Protein AF-A0A849DZ38-F1 (afdb_monomer_lite)

Foldseek 3Di:
DDQQADQDDPVQVVLVLVLLVVVCVLCVVAAQFKKWFDRRFQSHFFWAQDPVRDTYGDAAGEIEGEHQDDDPVSVVVVVVVQVVSCVVSVGGYHYHYDHLVCQLVDDLAPRLVRRLPRIDTSDHDRCSNVSHDDRDLLPRDLVNLLLQLLVLLLLLLVLVVVVVDPDDDDPVNVLSLVLSLLSLLLSLLQSQCNLQSNHDSDLVSSLVCLVVGDDFQPSVCSNVSNNVSSVCRNHVHCVVCPVPPSVVSSVVSLVSSLRGSVVSVVSDDDAPDAQVVQQVQCCVPVVDRDSHRPCVVLSVQSSCSSVVNHPDDPVRSVVVSVVVD

Secondary structure (DSSP, 8-state):
----BSS--HHHHHHHHHHHHHHHHHHGGG-SEEEE-HHHHTT-BPEEEPTTS-EEE-S-EEEEEEES---HHHHHHHHHHHHHHHHHHTS-EEEEEEEGGGGGG----HHHHHHHHS-EEEEE-TTGGGGS----GGG--THHHHHHHHHHHHHHHHHHHHHTSSSPPPHHHHHHHHHHHHHHHHHHHHHHHHHTT---SSHHHHHHHGGG----TTHHHHHHHHHHHHHHHHH---GGGTT--HHHHHHHHHHHHHHHHHHHHHT----SS-HHHHHHHHHHHHSS--SS-TTHHHHHHHHHHHTT--SS-HHHHHHHHHHH-

Sequence (325 aa):
MNKYTVKGSEKLDAQIDVHLEHIARTVAPHCDAIILMGGYGRGEGTPLIHPDGSQSPFNDYDLVVIVDTVNSAVKLHFQTLEQQLSADLGLAVDLCPYAKPELPTREFSLLNYEMKYGHMVIAGEENILDALPAYRHGAIPLSEGARLLLNRGKLLLDVKRRLSSSTALTGAERTELIKFIHKALLAFGDAALLAAGQYDISYSVKKDRIPDIGSCPEREFVIEGYQKAVELKEWGDFHALESFDIAAELQQVTEVFLHFLPWYRSQYTTRECSPLKAVALNLKWNKRFNMQHPRIRLYDTIVDLLQDQSAMSHERFYELQRRFS

Structure (mmCIF, N/CA/C/O backbone):
data_AF-A0A849DZ38-F1
#
_entry.id   AF-A0A849DZ38-F1
#
loop_
_atom_site.group_PDB
_atom_site.id
_atom_site.type_symbol
_atom_site.label_atom_id
_atom_site.label_alt_id
_atom_site.label_comp_id
_atom_site.label_asym_id
_atom_site.label_entity_id
_atom_site.label_seq_id
_atom_site.pdbx_PDB_ins_code
_atom_site.Cartn_x
_atom_site.Cartn_y
_atom_site.Cartn_z
_atom_site.occupancy
_atom_site.B_iso_or_equiv
_atom_site.auth_seq_id
_atom_site.auth_comp_id
_atom_site.auth_asym_id
_atom_site.auth_atom_id
_atom_site.pdbx_PDB_model_num
ATOM 1 N N . MET A 1 1 ? -6.652 -1.790 -25.724 1.00 73.25 1 MET A N 1
ATOM 2 C CA . MET A 1 1 ? -7.067 -1.106 -24.494 1.00 73.25 1 MET A CA 1
ATOM 3 C C . MET A 1 1 ? -7.100 -2.149 -23.407 1.00 73.25 1 MET A C 1
ATOM 5 O O . MET A 1 1 ? -7.818 -3.138 -23.558 1.00 73.25 1 MET A O 1
ATOM 9 N N . ASN A 1 2 ? -6.239 -1.993 -22.412 1.00 90.19 2 ASN A N 1
ATOM 10 C CA . ASN A 1 2 ? -6.214 -2.888 -21.259 1.00 90.19 2 ASN A CA 1
ATOM 11 C C . ASN A 1 2 ? -7.345 -2.516 -20.291 1.00 90.19 2 ASN A C 1
ATOM 13 O O . ASN A 1 2 ? -7.947 -1.453 -20.417 1.00 90.19 2 ASN A O 1
ATOM 17 N N . LYS A 1 3 ? -7.645 -3.399 -19.336 1.00 94.69 3 LYS A N 1
ATOM 18 C CA . LYS A 1 3 ? -8.647 -3.147 -18.296 1.00 94.69 3 LYS A CA 1
ATOM 19 C C . LYS A 1 3 ? -7.952 -2.914 -16.961 1.00 94.69 3 LYS A C 1
ATOM 21 O O . LYS A 1 3 ? 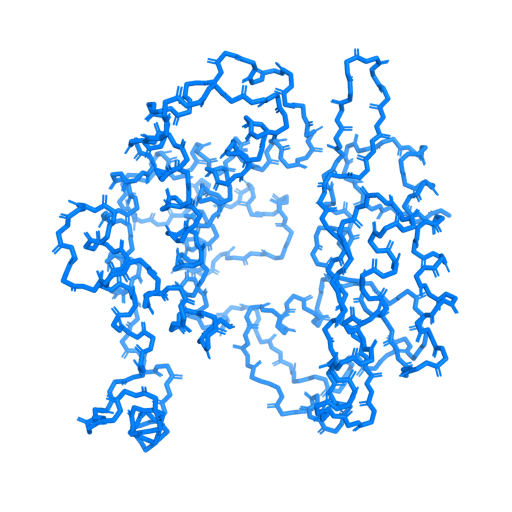-7.288 -3.819 -16.463 1.00 94.69 3 LYS A O 1
ATOM 26 N N . TYR A 1 4 ? -8.135 -1.731 -16.376 1.00 96.94 4 TYR A N 1
ATOM 27 C CA . TYR A 1 4 ? -7.451 -1.327 -15.143 1.00 96.94 4 TYR A CA 1
ATOM 28 C C . TYR A 1 4 ? -8.392 -1.214 -13.947 1.00 96.94 4 TYR A C 1
ATOM 30 O O . TYR A 1 4 ? -7.931 -1.147 -12.807 1.00 96.94 4 TYR A O 1
ATOM 38 N N . THR A 1 5 ? -9.702 -1.204 -14.187 1.00 96.12 5 THR A N 1
ATOM 39 C CA . THR A 1 5 ? -10.731 -1.010 -13.162 1.00 96.12 5 THR A CA 1
ATOM 40 C C . THR A 1 5 ? -11.895 -1.992 -13.337 1.00 96.12 5 THR A C 1
ATOM 42 O O . THR A 1 5 ? -12.194 -2.453 -14.440 1.00 96.12 5 THR A O 1
ATOM 45 N N . VAL A 1 6 ? -12.596 -2.316 -12.242 1.00 93.88 6 VAL A N 1
ATOM 46 C CA . VAL A 1 6 ? -13.768 -3.217 -12.295 1.00 93.88 6 VAL A CA 1
ATOM 47 C C . VAL A 1 6 ? -15.012 -2.480 -12.793 1.00 93.88 6 VAL A C 1
ATOM 49 O O . VAL A 1 6 ? -15.742 -3.014 -13.632 1.00 93.88 6 VAL A O 1
ATOM 52 N N . LYS A 1 7 ? -15.260 -1.273 -12.263 1.00 94.31 7 LYS A N 1
ATOM 53 C CA . LYS A 1 7 ? -16.452 -0.446 -12.540 1.00 94.31 7 LYS A CA 1
ATOM 54 C C . LYS A 1 7 ? -16.143 0.873 -13.255 1.00 94.31 7 LYS A C 1
ATOM 56 O O . LYS A 1 7 ? -17.055 1.671 -13.462 1.00 94.31 7 LYS A O 1
ATOM 61 N N . GLY A 1 8 ? -14.886 1.121 -13.616 1.00 94.62 8 GLY A N 1
ATOM 62 C CA . GLY A 1 8 ? -14.542 2.290 -14.412 1.00 94.62 8 GLY A CA 1
ATOM 63 C C . GLY A 1 8 ? -15.014 2.156 -15.857 1.00 94.62 8 GLY A C 1
ATOM 64 O O . GLY A 1 8 ? -15.352 1.079 -16.348 1.00 94.62 8 GLY A O 1
ATOM 65 N N . SER A 1 9 ? -15.083 3.299 -16.521 1.00 95.94 9 SER A N 1
ATOM 66 C CA . SER A 1 9 ? -15.455 3.421 -17.925 1.00 95.94 9 SER A CA 1
ATOM 67 C C . SER A 1 9 ? -14.284 3.073 -18.844 1.00 95.94 9 SER A C 1
ATOM 69 O O . SER A 1 9 ? -13.121 3.249 -18.491 1.00 95.94 9 SER A O 1
ATOM 71 N N . GLU A 1 10 ? -14.589 2.691 -20.084 1.00 96.56 10 GLU A N 1
ATOM 72 C CA . GLU A 1 10 ? -13.576 2.512 -21.136 1.00 96.56 10 GLU A CA 1
ATOM 73 C C . GLU A 1 10 ? -12.736 3.779 -21.358 1.00 96.56 10 GLU A C 1
ATOM 75 O O . GLU A 1 10 ? -11.542 3.705 -21.627 1.00 96.56 10 GLU A O 1
ATOM 80 N N . LYS A 1 11 ? -13.343 4.962 -21.191 1.00 97.12 11 LYS A N 1
ATOM 81 C CA . LYS A 1 11 ? -12.635 6.245 -21.285 1.00 97.12 11 LYS A CA 1
ATOM 82 C C . LYS A 1 11 ? -11.582 6.398 -20.184 1.00 97.12 11 LYS A C 1
ATOM 84 O O . LYS A 1 11 ? -10.511 6.935 -20.456 1.00 97.12 11 LYS A O 1
ATOM 89 N N . LEU A 1 12 ? -11.883 5.945 -18.966 1.00 97.38 12 LEU A N 1
ATOM 90 C CA . LEU A 1 12 ? -10.918 5.939 -17.870 1.00 97.38 12 LEU A CA 1
ATOM 91 C C . LEU A 1 12 ? -9.772 4.967 -18.162 1.00 97.38 12 LEU A C 1
ATOM 93 O O . LEU A 1 12 ? -8.613 5.346 -18.028 1.00 97.38 12 LEU A O 1
ATOM 97 N N . ASP A 1 13 ? -10.082 3.744 -18.592 1.00 97.69 13 ASP A N 1
ATOM 98 C CA . ASP A 1 13 ? -9.049 2.760 -18.925 1.00 97.69 13 ASP A CA 1
ATOM 99 C C . ASP A 1 13 ? -8.144 3.262 -20.070 1.00 97.69 13 ASP A C 1
ATOM 101 O O . ASP A 1 13 ? -6.923 3.148 -19.985 1.00 97.69 13 ASP A O 1
ATOM 105 N N . ALA A 1 14 ? -8.708 3.930 -21.084 1.00 97.62 14 ALA A N 1
ATOM 106 C CA . ALA A 1 14 ? -7.937 4.585 -22.143 1.00 97.62 14 ALA A CA 1
ATOM 107 C C . ALA A 1 14 ? -7.059 5.742 -21.627 1.00 97.62 14 ALA A C 1
ATOM 109 O O . ALA A 1 14 ? -5.948 5.944 -22.114 1.00 97.62 14 ALA A O 1
ATOM 110 N N . GLN A 1 15 ? -7.527 6.510 -20.637 1.00 97.62 15 GLN A N 1
ATOM 111 C CA . GLN A 1 15 ? -6.704 7.533 -19.987 1.00 97.62 15 GLN A CA 1
ATOM 112 C C . GLN A 1 15 ? -5.528 6.898 -19.228 1.00 97.62 15 GLN A C 1
ATOM 114 O O . GLN A 1 15 ? -4.410 7.409 -19.296 1.00 97.62 15 GLN A O 1
ATOM 119 N N . ILE A 1 16 ? -5.762 5.783 -18.531 1.00 98.31 16 ILE A N 1
ATOM 120 C CA . ILE A 1 16 ? -4.710 5.045 -17.823 1.00 98.31 16 ILE A CA 1
ATOM 121 C C . ILE A 1 16 ? -3.692 4.474 -18.820 1.00 98.31 16 ILE A C 1
ATOM 123 O O . ILE A 1 16 ? -2.496 4.626 -18.580 1.00 98.31 16 ILE A O 1
ATOM 127 N N . ASP A 1 17 ? -4.129 3.927 -19.962 1.00 98.00 17 ASP A N 1
ATOM 128 C CA . ASP A 1 17 ? -3.235 3.512 -21.059 1.00 98.00 17 ASP A CA 1
ATOM 129 C C . ASP A 1 17 ? -2.289 4.664 -21.457 1.00 98.00 17 ASP A C 1
ATOM 131 O O . ASP A 1 17 ? -1.070 4.493 -21.456 1.00 98.00 17 ASP A O 1
ATOM 135 N N . VAL A 1 18 ? -2.821 5.870 -21.692 1.00 98.06 18 VAL A N 1
ATOM 136 C CA . VAL A 1 18 ? -2.010 7.054 -22.043 1.00 98.06 18 VAL A CA 1
ATOM 137 C C . VAL A 1 18 ? -1.005 7.414 -20.941 1.00 98.06 18 VAL A C 1
ATOM 139 O O . VAL A 1 18 ? 0.148 7.738 -21.237 1.00 98.06 18 VAL A O 1
ATOM 142 N N . HIS A 1 19 ? -1.411 7.356 -19.669 1.00 98.56 19 HIS A N 1
ATOM 143 C CA . HIS A 1 19 ? -0.512 7.631 -18.544 1.00 98.56 19 HIS A CA 1
ATOM 144 C C . HIS A 1 19 ? 0.631 6.603 -18.487 1.00 98.56 19 HIS A C 1
ATOM 146 O O . HIS A 1 19 ? 1.798 6.977 -18.349 1.00 98.56 19 HIS A O 1
ATOM 152 N N . LEU A 1 20 ? 0.313 5.312 -18.622 1.00 98.50 20 LEU A N 1
ATOM 153 C CA . LEU A 1 20 ? 1.293 4.228 -18.557 1.00 98.50 20 LEU A CA 1
ATOM 154 C C . LEU A 1 20 ? 2.229 4.221 -19.771 1.00 98.50 20 LEU A C 1
ATOM 156 O O . LEU A 1 20 ? 3.412 3.936 -19.608 1.00 98.50 20 LEU A O 1
ATOM 160 N N . GLU A 1 21 ? 1.759 4.612 -20.957 1.00 98.38 21 GLU A N 1
ATOM 161 C CA . GL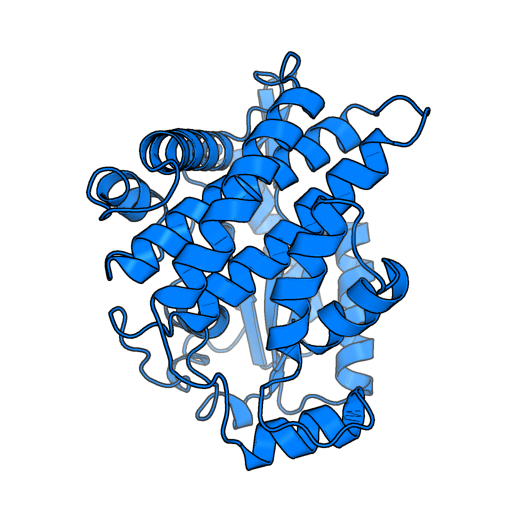U A 1 21 ? 2.615 4.827 -22.130 1.00 98.38 21 GLU A CA 1
ATOM 162 C C . GLU A 1 21 ? 3.622 5.969 -21.914 1.00 98.38 21 GLU A C 1
ATOM 164 O O . GLU A 1 21 ? 4.787 5.851 -22.312 1.00 98.38 21 GLU A O 1
ATOM 169 N N . HIS A 1 22 ? 3.205 7.068 -21.269 1.00 98.56 22 HIS A N 1
ATOM 170 C CA . HIS A 1 22 ? 4.102 8.178 -20.912 1.00 98.56 22 HIS A CA 1
ATOM 171 C C . HIS A 1 22 ? 5.163 7.741 -19.897 1.00 98.56 22 HIS A C 1
ATOM 173 O O . HIS A 1 22 ? 6.355 8.008 -20.086 1.00 98.56 22 HIS A O 1
ATOM 179 N N . ILE A 1 23 ? 4.750 6.998 -18.864 1.00 98.69 23 ILE A N 1
ATOM 180 C CA . ILE A 1 23 ? 5.660 6.408 -17.873 1.00 98.69 23 ILE A CA 1
ATOM 181 C C . ILE A 1 23 ? 6.642 5.459 -18.566 1.00 98.69 23 ILE A C 1
ATOM 183 O O . ILE A 1 23 ? 7.852 5.619 -18.415 1.00 98.69 23 ILE A O 1
ATOM 187 N N . ALA A 1 24 ? 6.153 4.522 -19.380 1.00 98.56 24 ALA A N 1
ATOM 188 C CA . ALA A 1 24 ? 6.984 3.553 -20.085 1.00 98.56 24 ALA A CA 1
ATOM 189 C C . ALA A 1 24 ? 8.037 4.235 -20.967 1.00 98.56 24 ALA A C 1
ATOM 191 O O . ALA A 1 24 ? 9.220 3.912 -20.876 1.00 98.56 24 ALA A O 1
ATOM 192 N N . ARG A 1 25 ? 7.639 5.233 -21.765 1.00 98.50 25 ARG A N 1
ATOM 193 C CA . ARG A 1 25 ? 8.558 5.986 -22.632 1.00 98.50 25 ARG A CA 1
ATOM 194 C C . ARG A 1 25 ? 9.652 6.707 -21.845 1.00 98.50 25 ARG A C 1
ATOM 196 O O . ARG A 1 25 ? 10.786 6.781 -22.310 1.00 98.50 25 ARG A O 1
ATOM 203 N N . THR A 1 26 ? 9.303 7.236 -20.677 1.00 98.56 26 THR A N 1
ATOM 204 C CA . THR A 1 26 ? 10.214 8.008 -19.826 1.00 98.56 26 THR A CA 1
ATOM 205 C C . THR A 1 26 ? 11.176 7.105 -19.051 1.00 98.56 26 THR A C 1
ATOM 207 O O . THR A 1 26 ? 12.344 7.440 -18.879 1.00 98.56 26 THR A O 1
ATOM 210 N N . VAL A 1 27 ? 10.704 5.945 -18.592 1.00 98.56 27 VAL A N 1
ATOM 211 C CA . VAL A 1 27 ? 11.407 5.105 -17.611 1.00 98.56 27 VAL A CA 1
ATOM 212 C C . VAL A 1 27 ? 12.156 3.934 -18.260 1.00 98.56 27 VAL A C 1
ATOM 214 O O . VAL A 1 27 ? 13.226 3.559 -17.778 1.00 98.56 27 VAL A O 1
ATOM 217 N N . ALA A 1 28 ? 11.660 3.380 -19.373 1.00 98.19 28 ALA A N 1
ATOM 218 C CA . ALA A 1 28 ? 12.247 2.202 -20.025 1.00 98.19 28 ALA A CA 1
ATOM 219 C C . ALA A 1 28 ? 13.730 2.357 -20.421 1.00 98.19 28 ALA A C 1
ATOM 221 O O . ALA A 1 28 ? 14.468 1.387 -20.279 1.00 98.19 28 ALA A O 1
ATOM 222 N N . PRO A 1 29 ? 14.238 3.540 -20.830 1.00 98.06 29 PRO A N 1
ATOM 223 C CA . PRO A 1 29 ? 15.670 3.713 -21.101 1.00 98.06 29 PRO A CA 1
ATOM 224 C C . PRO A 1 29 ? 16.593 3.495 -19.888 1.00 98.06 29 PRO A C 1
ATOM 226 O O . PRO A 1 29 ? 17.813 3.487 -20.043 1.00 98.06 29 PRO A O 1
ATOM 229 N N . HIS A 1 30 ? 16.033 3.373 -18.682 1.00 97.75 30 HIS A N 1
ATOM 230 C CA . HIS A 1 30 ? 16.767 3.315 -17.419 1.00 97.75 30 HIS A CA 1
ATOM 231 C C . HIS A 1 30 ? 16.611 1.983 -16.668 1.00 97.75 30 HIS A C 1
ATOM 233 O O . HIS A 1 30 ? 17.124 1.863 -15.554 1.00 97.75 30 HIS A O 1
ATOM 239 N N . CYS A 1 31 ? 15.891 1.003 -17.224 1.00 98.06 31 CYS A N 1
ATOM 240 C CA . CYS A 1 31 ? 15.572 -0.257 -16.551 1.00 98.06 31 CYS A CA 1
ATOM 241 C C . CYS A 1 31 ? 15.335 -1.410 -17.543 1.00 98.06 31 CYS A C 1
ATOM 243 O O . CYS A 1 31 ? 15.087 -1.188 -18.723 1.00 98.06 31 CYS A O 1
ATOM 245 N N . ASP A 1 32 ? 15.388 -2.645 -17.046 1.00 97.88 32 ASP A N 1
ATOM 246 C CA . ASP A 1 32 ? 15.118 -3.865 -17.818 1.00 97.88 32 ASP A CA 1
ATOM 247 C C . ASP A 1 32 ? 13.621 -4.152 -17.960 1.00 97.88 32 ASP A C 1
ATOM 249 O O . ASP A 1 32 ? 13.189 -4.797 -18.918 1.00 97.88 32 ASP A O 1
ATOM 253 N N . ALA A 1 33 ? 12.832 -3.722 -16.973 1.00 98.44 33 ALA A N 1
ATOM 254 C CA . ALA A 1 33 ? 11.388 -3.891 -16.955 1.00 98.44 33 ALA A CA 1
ATOM 255 C C . ALA A 1 33 ? 10.703 -2.902 -16.010 1.00 98.44 33 ALA A C 1
ATOM 257 O O . ALA A 1 33 ? 11.285 -2.472 -15.008 1.00 98.44 33 ALA A O 1
ATOM 258 N N . ILE A 1 34 ? 9.440 -2.603 -16.312 1.00 98.69 34 ILE A N 1
ATOM 259 C CA . ILE A 1 34 ? 8.556 -1.766 -15.502 1.00 98.69 34 ILE A CA 1
ATOM 260 C C . ILE A 1 34 ? 7.297 -2.558 -15.170 1.00 98.69 34 ILE A C 1
ATOM 262 O O . ILE A 1 34 ? 6.573 -3.010 -16.061 1.00 98.69 34 ILE A O 1
ATOM 266 N N . ILE A 1 35 ? 7.050 -2.720 -13.877 1.00 98.56 35 ILE A N 1
ATOM 267 C CA . ILE A 1 35 ? 5.996 -3.567 -13.339 1.00 98.56 35 ILE A CA 1
ATOM 268 C C . ILE A 1 35 ? 4.979 -2.678 -12.633 1.00 98.56 35 ILE A C 1
ATOM 270 O O . ILE A 1 35 ? 5.304 -2.070 -11.616 1.00 98.56 35 ILE A O 1
ATOM 274 N N . LEU A 1 36 ? 3.751 -2.613 -13.143 1.00 98.38 36 LEU A N 1
ATOM 275 C CA . LEU A 1 36 ? 2.642 -1.957 -12.462 1.00 98.38 36 LEU A CA 1
ATOM 276 C C . LEU A 1 36 ? 2.074 -2.874 -11.375 1.00 98.38 36 LEU A C 1
ATOM 278 O O . LEU A 1 36 ? 1.692 -4.020 -11.632 1.00 98.38 36 LEU A O 1
ATOM 282 N N . MET A 1 37 ? 1.999 -2.330 -10.166 1.00 96.69 37 MET A N 1
ATOM 283 C CA . MET A 1 37 ? 1.527 -2.989 -8.956 1.00 96.69 37 MET A CA 1
ATOM 284 C C . MET A 1 37 ? 0.116 -2.526 -8.565 1.00 96.69 37 MET A C 1
ATOM 286 O O . MET A 1 37 ? -0.519 -1.691 -9.214 1.00 96.69 37 MET A O 1
ATOM 290 N N . GLY A 1 38 ? -0.391 -3.086 -7.465 1.00 92.94 38 GLY A N 1
ATOM 291 C CA . GLY A 1 38 ? -1.603 -2.602 -6.811 1.00 92.94 38 GLY A CA 1
ATOM 292 C C . GLY A 1 38 ? -2.881 -2.866 -7.608 1.00 92.94 38 GLY A C 1
ATOM 293 O O . GLY A 1 38 ? -2.984 -3.827 -8.364 1.00 92.94 38 GLY A O 1
ATOM 294 N N . GLY A 1 39 ? -3.897 -2.024 -7.391 1.00 94.62 39 GLY A N 1
ATOM 295 C CA . GLY A 1 39 ? -5.218 -2.207 -8.003 1.00 94.62 39 GLY A CA 1
ATOM 296 C C . GLY A 1 39 ? -5.166 -2.173 -9.529 1.00 94.62 39 GLY A C 1
ATOM 297 O O . GLY A 1 39 ? -5.690 -3.079 -10.166 1.00 94.62 39 GLY A O 1
ATOM 298 N N . TYR A 1 40 ? -4.490 -1.184 -10.120 1.00 96.88 40 TYR A N 1
ATOM 299 C CA . TYR A 1 40 ? -4.424 -1.059 -11.580 1.00 96.88 40 TYR A CA 1
ATOM 300 C C . TYR A 1 40 ? -3.677 -2.221 -12.238 1.00 96.88 40 TYR A C 1
ATOM 302 O O . TYR A 1 40 ? -4.131 -2.708 -13.269 1.00 96.88 40 TYR A O 1
ATOM 310 N N . GLY A 1 41 ? -2.602 -2.728 -11.617 1.00 96.19 41 GLY A N 1
ATOM 311 C CA . GLY A 1 41 ? -1.893 -3.921 -12.096 1.00 96.19 41 GLY A CA 1
ATOM 312 C C . GLY A 1 41 ? -2.770 -5.179 -12.149 1.00 96.19 41 GLY A C 1
ATOM 313 O O . GLY A 1 41 ? -2.494 -6.086 -12.925 1.00 96.19 41 GLY A O 1
ATOM 314 N N . ARG A 1 42 ? -3.854 -5.218 -11.364 1.00 95.06 42 ARG A N 1
ATOM 315 C CA . ARG A 1 42 ? -4.803 -6.341 -11.286 1.00 95.06 42 ARG A CA 1
ATOM 316 C C . ARG A 1 42 ? -6.112 -6.127 -12.041 1.00 95.06 42 ARG A C 1
ATOM 318 O O . ARG A 1 42 ? -6.964 -7.010 -12.020 1.00 95.06 42 ARG A O 1
ATOM 325 N N . GLY A 1 43 ? -6.323 -4.955 -12.635 1.00 95.88 43 GLY A N 1
ATOM 326 C CA . GLY A 1 43 ? -7.639 -4.581 -13.162 1.00 95.88 43 GLY A CA 1
ATOM 327 C C . GLY A 1 43 ? -8.672 -4.221 -12.080 1.00 95.88 43 GLY A C 1
ATOM 328 O O . GLY A 1 43 ? -9.869 -4.176 -12.350 1.00 95.88 43 GLY A O 1
ATOM 329 N N . GLU A 1 44 ? -8.223 -3.962 -10.851 1.00 96.12 44 GLU A N 1
ATOM 330 C CA . GLU A 1 44 ? -9.024 -3.631 -9.662 1.00 96.12 44 GLU A CA 1
ATOM 331 C C . GLU A 1 44 ? -8.722 -2.211 -9.138 1.00 96.12 44 GLU A C 1
ATOM 333 O O . GLU A 1 44 ? -8.785 -1.924 -7.936 1.00 96.12 44 GLU A O 1
ATOM 338 N N . GLY A 1 45 ? -8.313 -1.315 -10.036 1.00 95.62 45 GLY A N 1
ATOM 339 C CA . GLY A 1 45 ? -8.105 0.099 -9.759 1.00 95.62 45 GLY A CA 1
ATOM 340 C C . GLY A 1 45 ? -9.401 0.821 -9.395 1.00 95.62 45 GLY A C 1
ATOM 341 O O . GLY A 1 45 ? -10.495 0.397 -9.769 1.00 95.62 45 GLY A O 1
ATOM 342 N N . THR A 1 46 ? -9.259 1.931 -8.671 1.00 96.06 46 THR A N 1
ATOM 343 C CA . THR A 1 46 ? -10.392 2.746 -8.216 1.00 96.06 46 THR A CA 1
ATOM 344 C C . THR A 1 46 ? -10.609 3.906 -9.181 1.00 96.06 46 THR A C 1
ATOM 346 O O . THR A 1 46 ? -9.693 4.724 -9.325 1.00 96.06 46 THR A O 1
ATOM 349 N N . PRO A 1 47 ? -11.783 4.009 -9.826 1.00 96.44 47 PRO A N 1
ATOM 350 C CA . PRO A 1 47 ? -12.179 5.240 -10.498 1.00 96.44 47 PRO A CA 1
ATOM 351 C C . PRO A 1 47 ? -12.472 6.318 -9.449 1.00 96.44 47 PRO A C 1
ATOM 353 O O . PRO A 1 47 ? -13.090 6.021 -8.439 1.00 96.44 47 PRO A O 1
ATOM 356 N N . LEU A 1 48 ? -12.066 7.565 -9.668 1.00 94.75 48 LEU A N 1
ATOM 357 C CA . LEU A 1 48 ? -12.645 8.710 -8.963 1.00 94.75 48 LEU A CA 1
ATOM 358 C C . LEU A 1 48 ? -13.808 9.224 -9.802 1.00 94.75 48 LEU A C 1
ATOM 360 O O . LEU A 1 48 ? -13.585 9.598 -10.954 1.00 94.75 48 LEU A O 1
ATOM 364 N N . IL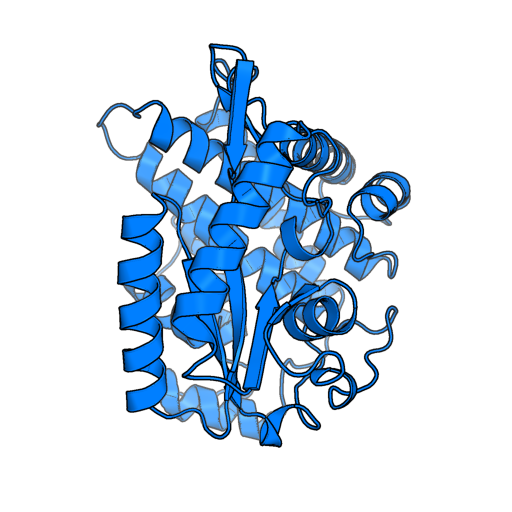E A 1 49 ? -15.016 9.245 -9.242 1.00 93.19 49 ILE A N 1
ATOM 365 C CA . ILE A 1 49 ? -16.193 9.805 -9.915 1.00 93.19 49 ILE A CA 1
ATOM 366 C C . ILE A 1 49 ? -16.345 11.275 -9.519 1.00 93.19 49 ILE A C 1
ATOM 368 O O . ILE A 1 49 ? -16.489 11.596 -8.341 1.00 93.19 49 ILE A O 1
ATOM 372 N N . HIS A 1 50 ? -16.312 12.160 -10.515 1.00 90.69 50 HIS A N 1
ATOM 373 C CA . HIS A 1 50 ? -16.495 13.605 -10.352 1.00 90.69 50 HIS A CA 1
ATOM 374 C C . HIS A 1 50 ? -17.987 13.988 -10.344 1.00 90.69 50 HIS A C 1
ATOM 376 O O . HIS A 1 50 ? -18.810 13.223 -10.856 1.00 90.69 50 HIS A O 1
ATOM 382 N N . PRO A 1 51 ? -18.365 15.188 -9.850 1.00 86.62 51 PRO A N 1
ATOM 383 C CA . PRO A 1 51 ? -19.769 15.618 -9.806 1.00 86.62 51 PRO A CA 1
ATOM 384 C C . PRO A 1 51 ? -20.461 15.649 -11.175 1.00 86.62 51 PRO A C 1
ATOM 386 O O . PRO A 1 51 ? -21.679 15.519 -11.266 1.00 86.62 51 PRO A O 1
ATOM 389 N N . ASP A 1 52 ? -19.692 15.852 -12.246 1.00 90.44 52 ASP A N 1
ATOM 390 C CA . ASP A 1 52 ? -20.180 15.879 -13.627 1.00 90.44 52 ASP A CA 1
ATOM 391 C C . ASP A 1 52 ? -20.299 14.477 -14.260 1.00 90.44 52 ASP A C 1
ATOM 393 O O . ASP A 1 52 ? -20.642 14.352 -15.437 1.00 90.44 52 ASP A O 1
ATOM 397 N N . GLY A 1 53 ? -20.015 13.421 -13.490 1.00 90.81 53 GLY A N 1
ATOM 398 C CA . GLY A 1 53 ? -20.020 12.027 -13.928 1.00 90.81 53 GLY A CA 1
ATOM 399 C C . GLY A 1 53 ? -18.771 11.604 -14.704 1.00 90.81 53 GLY A C 1
ATOM 400 O O . GLY A 1 53 ? -18.671 10.440 -15.103 1.00 90.81 53 GLY A O 1
ATOM 401 N N . SER A 1 54 ? -17.812 12.507 -14.932 1.00 93.94 54 SER A N 1
ATOM 402 C CA . SER A 1 54 ? -16.518 12.134 -15.497 1.00 93.94 54 SER A CA 1
ATOM 403 C C . SER A 1 54 ? -15.704 11.304 -14.500 1.00 93.94 54 SER A C 1
ATOM 405 O O . SER A 1 54 ? -15.966 11.296 -13.296 1.00 93.94 54 SER A O 1
ATOM 407 N N . GLN A 1 55 ? -14.722 10.563 -15.014 1.00 96.38 55 GLN A N 1
ATOM 408 C CA . GLN A 1 55 ? -13.876 9.691 -14.209 1.00 96.38 55 GLN A CA 1
ATOM 409 C C . GLN A 1 55 ? -12.403 10.005 -14.425 1.00 96.38 55 GLN A C 1
ATOM 411 O O . GLN A 1 55 ? -11.993 10.299 -15.547 1.00 96.38 55 GLN A O 1
ATOM 416 N N . SER A 1 56 ? -11.614 9.882 -13.360 1.00 95.69 56 SER A N 1
ATOM 417 C CA . SER A 1 56 ? -10.151 9.922 -13.411 1.00 95.69 56 SER A CA 1
ATOM 418 C C . SER A 1 56 ? -9.544 8.818 -12.538 1.00 95.69 56 SER A C 1
ATOM 420 O O . SER A 1 56 ? -10.239 8.264 -11.683 1.00 95.69 56 SER A O 1
ATOM 422 N N . PRO A 1 57 ? -8.254 8.483 -12.704 1.00 96.44 57 PRO A N 1
ATOM 423 C CA . PRO A 1 57 ? -7.569 7.589 -11.776 1.00 96.44 57 PRO A CA 1
ATOM 424 C C . PRO A 1 57 ? -7.582 8.188 -10.360 1.00 96.44 57 PRO A C 1
ATOM 426 O O . PRO A 1 57 ? -7.341 9.384 -10.199 1.00 96.44 57 PRO A O 1
ATOM 429 N N . PHE A 1 58 ? -7.886 7.379 -9.340 1.00 94.56 58 PHE A N 1
ATOM 430 C CA . PHE A 1 58 ? -7.937 7.839 -7.945 1.00 94.56 58 PHE A CA 1
ATOM 431 C C . PHE A 1 58 ? -6.695 7.490 -7.120 1.00 94.56 58 PHE A C 1
ATOM 433 O O . PHE A 1 58 ? -6.277 8.239 -6.235 1.00 94.56 58 PHE A O 1
ATOM 440 N N . ASN A 1 59 ? -6.158 6.291 -7.338 1.00 92.06 59 ASN A N 1
ATOM 441 C CA . ASN A 1 59 ? -4.970 5.821 -6.635 1.00 92.06 59 ASN A CA 1
ATOM 442 C C . ASN A 1 59 ? -3.705 6.175 -7.407 1.00 92.06 59 ASN A C 1
ATOM 444 O O . ASN A 1 59 ? -3.760 6.393 -8.615 1.00 92.06 59 ASN A O 1
ATOM 448 N N . ASP A 1 60 ? -2.596 6.164 -6.680 1.00 95.19 60 ASP A N 1
ATOM 449 C CA . ASP A 1 60 ? -1.246 6.373 -7.187 1.00 95.19 60 ASP A CA 1
ATOM 450 C C . ASP A 1 60 ? -0.856 5.234 -8.149 1.00 95.19 60 ASP A C 1
ATOM 452 O O . ASP A 1 60 ? -1.435 4.137 -8.108 1.00 95.19 60 ASP A O 1
ATOM 456 N N . TYR A 1 61 ? 0.121 5.484 -9.021 1.00 98.12 61 TYR A N 1
ATOM 457 C CA . TYR A 1 61 ? 0.752 4.421 -9.800 1.00 98.12 61 TYR A CA 1
ATOM 458 C C . TYR A 1 61 ? 1.947 3.860 -9.034 1.00 98.12 61 TYR A C 1
ATOM 460 O O . TYR A 1 61 ? 3.044 4.407 -9.091 1.00 98.12 61 TYR A O 1
ATOM 468 N N . ASP A 1 62 ? 1.720 2.748 -8.338 1.00 97.06 62 ASP A N 1
ATOM 469 C CA . ASP A 1 62 ? 2.772 1.970 -7.689 1.00 97.06 62 ASP A CA 1
ATOM 470 C C . ASP A 1 62 ? 3.521 1.141 -8.745 1.00 97.06 62 ASP A C 1
ATOM 472 O O . ASP A 1 62 ? 2.952 0.206 -9.317 1.00 97.06 62 ASP A O 1
ATOM 476 N N . LEU A 1 63 ? 4.790 1.444 -9.015 1.00 98.44 63 LEU A N 1
ATOM 477 C CA . LEU A 1 63 ? 5.603 0.703 -9.979 1.00 98.44 63 LEU A CA 1
ATOM 478 C C . LEU A 1 63 ? 6.875 0.147 -9.342 1.00 98.44 63 LEU A C 1
ATOM 480 O O . LEU A 1 63 ? 7.549 0.795 -8.540 1.00 98.44 63 LEU A O 1
ATOM 484 N N . VAL A 1 64 ? 7.251 -1.057 -9.764 1.00 98.25 64 VAL A N 1
ATOM 485 C CA . VAL A 1 64 ? 8.584 -1.616 -9.525 1.00 98.25 64 VAL A CA 1
ATOM 486 C C . VAL A 1 64 ? 9.372 -1.553 -10.827 1.00 98.25 64 VAL A C 1
ATOM 488 O O . VAL A 1 64 ? 8.905 -2.017 -11.864 1.00 98.25 64 VAL A O 1
ATOM 491 N N . VAL A 1 65 ? 10.578 -0.991 -10.774 1.00 98.50 65 VAL A N 1
ATOM 492 C CA . VAL A 1 65 ? 11.492 -0.916 -11.924 1.00 98.50 65 VAL A CA 1
ATOM 493 C C . VAL A 1 65 ? 12.668 -1.857 -11.702 1.00 98.50 65 VAL A C 1
ATOM 495 O O . VAL A 1 65 ? 13.351 -1.783 -10.678 1.00 98.50 65 VAL A O 1
ATOM 498 N N . ILE A 1 66 ? 12.900 -2.776 -12.637 1.00 98.50 66 ILE A N 1
ATOM 499 C CA . ILE A 1 66 ? 13.981 -3.758 -12.521 1.00 98.50 66 ILE A CA 1
ATOM 500 C C . ILE A 1 66 ? 15.254 -3.186 -13.131 1.00 98.50 66 ILE A C 1
ATOM 502 O O . ILE A 1 66 ? 15.267 -2.785 -14.287 1.00 98.50 66 ILE A O 1
ATOM 506 N N . VAL A 1 67 ? 16.328 -3.142 -12.353 1.00 98.44 67 VAL A N 1
ATOM 507 C CA . VAL A 1 67 ? 17.621 -2.572 -12.751 1.00 98.44 67 VAL A CA 1
ATOM 508 C C . VAL A 1 67 ? 18.755 -3.520 -12.393 1.00 98.44 67 VAL A C 1
ATOM 510 O O . VAL A 1 67 ? 18.610 -4.351 -11.500 1.00 98.44 67 VAL A O 1
ATOM 513 N N . ASP A 1 68 ? 19.926 -3.360 -13.001 1.00 97.25 68 ASP A N 1
ATOM 514 C CA . ASP A 1 68 ? 21.084 -4.204 -12.680 1.00 97.25 68 ASP A CA 1
ATOM 515 C C . ASP A 1 68 ? 21.523 -4.085 -11.214 1.00 97.25 68 ASP A C 1
ATOM 517 O O . ASP A 1 68 ? 21.853 -5.075 -10.556 1.00 97.25 68 ASP A O 1
ATOM 521 N N . THR A 1 69 ? 21.536 -2.861 -10.677 1.00 97.00 69 THR A N 1
ATOM 522 C CA . THR A 1 69 ? 21.971 -2.585 -9.303 1.00 97.00 69 THR A CA 1
ATOM 523 C C . THR A 1 69 ? 21.162 -1.462 -8.671 1.00 97.00 69 THR A C 1
ATOM 525 O O . THR A 1 69 ? 20.728 -0.530 -9.342 1.00 97.00 69 THR A O 1
ATOM 528 N N . VAL A 1 70 ? 21.008 -1.513 -7.346 1.00 96.88 70 VAL A N 1
ATOM 529 C CA . VAL A 1 70 ? 20.362 -0.447 -6.573 1.00 96.88 70 VAL A CA 1
ATOM 530 C C . VAL A 1 70 ? 21.389 0.203 -5.655 1.00 96.88 70 VAL A C 1
ATOM 532 O O . VAL A 1 70 ? 21.837 -0.377 -4.668 1.00 96.88 70 VAL A O 1
ATOM 535 N N . ASN A 1 71 ? 21.743 1.447 -5.964 1.00 96.19 71 ASN A N 1
ATOM 536 C CA . ASN A 1 71 ? 22.618 2.290 -5.152 1.00 96.19 71 ASN A CA 1
ATOM 537 C C . ASN A 1 71 ? 21.986 3.682 -4.955 1.00 96.19 71 ASN A C 1
ATOM 539 O O . ASN A 1 71 ? 20.903 3.960 -5.470 1.00 96.19 71 ASN A O 1
ATOM 543 N N . SER A 1 72 ? 22.633 4.561 -4.185 1.00 96.25 72 SER A N 1
ATOM 544 C CA . SER A 1 72 ? 22.081 5.890 -3.883 1.00 96.25 72 SER A CA 1
ATOM 545 C C . SER A 1 72 ? 21.862 6.761 -5.125 1.00 96.25 72 SER A C 1
ATOM 547 O O . SER A 1 72 ? 20.896 7.514 -5.152 1.00 96.25 72 SER A O 1
ATOM 549 N N . ALA A 1 73 ? 22.717 6.648 -6.147 1.00 97.25 73 ALA A N 1
ATOM 550 C CA . ALA A 1 73 ? 22.570 7.412 -7.386 1.00 97.25 73 ALA A CA 1
ATOM 551 C C . ALA A 1 73 ? 21.364 6.922 -8.197 1.00 97.25 73 ALA A C 1
ATOM 553 O O . ALA A 1 73 ? 20.569 7.735 -8.652 1.00 97.25 73 ALA A O 1
ATOM 554 N N . VAL A 1 74 ? 21.177 5.602 -8.293 1.00 97.81 74 VAL A N 1
ATOM 555 C CA . VAL A 1 74 ? 20.000 4.996 -8.935 1.00 97.81 74 VAL A CA 1
ATOM 556 C C . VAL A 1 74 ? 18.714 5.423 -8.227 1.00 97.81 74 VAL A C 1
ATOM 558 O O . VAL A 1 74 ? 17.772 5.857 -8.878 1.00 97.81 74 VAL A O 1
ATOM 561 N N . LYS A 1 75 ? 18.681 5.374 -6.889 1.00 96.69 75 LYS A N 1
ATOM 562 C CA . LYS A 1 75 ? 17.513 5.829 -6.117 1.00 96.69 75 LYS A CA 1
ATOM 563 C C . LYS A 1 75 ? 17.193 7.300 -6.373 1.00 96.69 75 LYS A C 1
ATOM 565 O O . LYS A 1 75 ? 16.039 7.623 -6.609 1.00 96.69 75 LYS A O 1
ATOM 570 N N . LEU A 1 76 ? 18.203 8.170 -6.353 1.00 97.69 76 LEU A N 1
ATOM 571 C CA . LEU A 1 76 ? 18.015 9.599 -6.613 1.00 97.69 76 LEU A CA 1
ATOM 572 C C . LEU A 1 76 ? 17.541 9.868 -8.050 1.00 97.69 76 LEU A C 1
ATOM 574 O O . LEU A 1 76 ? 16.708 10.746 -8.271 1.00 97.69 76 LEU A O 1
ATOM 578 N N . HIS A 1 77 ? 18.051 9.103 -9.018 1.00 98.19 77 HIS A N 1
ATOM 579 C CA . HIS A 1 77 ? 17.616 9.176 -10.412 1.00 98.19 77 HIS A CA 1
ATOM 580 C C . HIS A 1 77 ? 16.126 8.856 -10.544 1.00 98.19 77 HIS A C 1
ATOM 582 O O . HIS A 1 77 ? 15.370 9.685 -11.044 1.00 98.19 77 HIS A O 1
ATOM 588 N N . PHE A 1 78 ? 15.676 7.712 -10.015 1.00 98.31 78 PHE A N 1
ATOM 589 C CA . PHE A 1 78 ? 14.256 7.352 -10.069 1.00 98.31 78 PHE A CA 1
ATOM 590 C C . PHE A 1 78 ? 13.374 8.308 -9.264 1.00 98.31 78 PHE A C 1
ATOM 592 O O . PHE A 1 78 ? 12.321 8.673 -9.761 1.00 98.31 78 PHE A O 1
ATOM 599 N N . GLN A 1 79 ? 13.833 8.831 -8.124 1.00 97.69 79 GLN A N 1
ATOM 600 C CA . GLN A 1 79 ? 13.114 9.885 -7.390 1.00 97.69 79 GLN A CA 1
ATOM 601 C C . GLN A 1 79 ? 12.918 11.166 -8.209 1.00 97.69 79 GLN A C 1
ATOM 603 O O . GLN A 1 79 ? 11.900 11.843 -8.087 1.00 97.69 79 GLN A O 1
ATOM 608 N N . THR A 1 80 ? 13.888 11.515 -9.055 1.00 98.25 80 THR A N 1
ATOM 609 C CA . THR A 1 80 ? 13.761 12.668 -9.956 1.00 98.25 80 THR A CA 1
ATOM 610 C C . THR A 1 80 ? 12.707 12.395 -11.033 1.00 98.25 80 THR A C 1
ATOM 612 O O . THR A 1 80 ? 11.884 13.263 -11.320 1.00 98.25 80 THR A O 1
ATOM 615 N N . LEU A 1 81 ? 12.686 11.175 -11.584 1.00 98.50 81 LEU A N 1
ATOM 616 C CA . LEU A 1 81 ? 11.664 10.747 -12.543 1.00 98.50 81 LEU A CA 1
ATOM 617 C C . LEU A 1 81 ? 10.266 10.678 -11.910 1.00 98.50 81 LEU A C 1
ATOM 619 O O . LEU A 1 81 ? 9.314 11.125 -12.539 1.00 98.50 81 LEU A O 1
ATOM 623 N N . GLU A 1 82 ? 10.136 10.185 -10.674 1.00 98.06 82 GLU A N 1
ATOM 624 C CA . GLU A 1 82 ? 8.875 10.174 -9.909 1.00 98.06 82 GLU A CA 1
ATOM 625 C C . GLU A 1 82 ? 8.292 11.584 -9.801 1.00 98.06 82 GLU A C 1
ATOM 627 O O . GLU A 1 82 ? 7.120 11.798 -10.107 1.00 98.06 82 GLU A O 1
ATOM 632 N N . GLN A 1 83 ? 9.116 12.564 -9.407 1.00 98.12 83 GLN A N 1
ATOM 633 C CA . GLN A 1 83 ? 8.691 13.960 -9.264 1.00 98.12 83 GLN A CA 1
ATOM 634 C C . GLN A 1 83 ? 8.243 14.562 -10.594 1.00 98.12 83 GLN A C 1
ATOM 636 O O . GLN A 1 83 ? 7.209 15.228 -10.644 1.00 98.12 83 GLN A O 1
ATOM 641 N N . GLN A 1 84 ? 9.002 14.314 -11.664 1.00 98.31 84 GLN A N 1
ATOM 642 C CA . GLN A 1 84 ? 8.650 14.770 -13.004 1.00 98.31 84 GLN A CA 1
ATOM 643 C C . GLN A 1 84 ? 7.323 14.154 -13.463 1.00 98.31 84 GLN A C 1
ATOM 645 O O . GLN A 1 84 ? 6.397 14.880 -13.808 1.00 98.31 84 GLN A O 1
ATOM 650 N N . LEU A 1 85 ? 7.208 12.825 -13.424 1.00 98.56 85 LEU A N 1
ATOM 651 C CA . LEU A 1 85 ? 6.023 12.102 -13.887 1.00 98.56 85 LEU A CA 1
ATOM 652 C C . LEU A 1 85 ? 4.783 12.447 -13.061 1.00 98.56 85 LEU A C 1
ATOM 654 O O . LEU A 1 85 ? 3.702 12.612 -13.621 1.00 98.56 85 LEU A O 1
ATOM 658 N N . SER A 1 86 ? 4.938 12.611 -11.746 1.00 98.19 86 SER A N 1
ATOM 659 C CA . SER A 1 86 ? 3.829 13.010 -10.879 1.00 98.19 86 SER A CA 1
ATOM 660 C C . SER A 1 86 ? 3.302 14.401 -11.230 1.00 98.19 86 SER A C 1
ATOM 662 O O . SER A 1 86 ? 2.092 14.629 -11.219 1.00 98.19 86 SER A O 1
ATOM 664 N N . ALA A 1 87 ? 4.201 15.330 -11.572 1.00 97.81 87 ALA A N 1
ATOM 665 C CA . ALA A 1 87 ? 3.827 16.664 -12.028 1.00 97.81 87 ALA A CA 1
ATOM 666 C C . ALA A 1 87 ? 3.175 16.633 -13.420 1.00 97.81 87 ALA A C 1
ATOM 668 O O . ALA A 1 87 ? 2.146 17.279 -13.614 1.00 97.81 87 ALA A O 1
ATOM 669 N N . ASP A 1 88 ? 3.733 15.860 -14.356 1.00 97.88 88 ASP A N 1
ATOM 670 C CA . ASP A 1 88 ? 3.217 15.719 -15.723 1.00 97.88 88 ASP A CA 1
ATOM 671 C C . ASP A 1 88 ? 1.790 15.149 -15.744 1.00 97.88 88 ASP A C 1
ATOM 673 O O . ASP A 1 88 ? 0.953 15.583 -16.535 1.00 97.88 88 ASP A O 1
ATOM 677 N N . LEU A 1 89 ? 1.513 14.167 -14.880 1.00 96.94 89 LEU A N 1
ATOM 678 C CA . LEU A 1 89 ? 0.248 13.427 -14.868 1.00 96.94 89 LEU A CA 1
ATOM 679 C C . LEU A 1 89 ? -0.785 13.983 -13.879 1.00 96.94 89 LEU A C 1
ATOM 681 O O . LEU A 1 89 ? -1.950 13.588 -13.936 1.00 96.94 89 LEU A O 1
ATOM 685 N N . GLY A 1 90 ? -0.378 14.862 -12.957 1.00 95.56 90 GLY A N 1
ATOM 686 C CA . GLY A 1 90 ? -1.244 15.355 -11.880 1.00 95.56 90 GLY A CA 1
ATOM 687 C C . GLY A 1 90 ? -1.698 14.261 -10.903 1.00 95.56 90 GLY A C 1
ATOM 688 O O . GLY A 1 90 ? -2.721 14.413 -10.239 1.00 95.56 90 GLY A O 1
ATOM 689 N N . LEU A 1 91 ? -0.956 13.154 -10.832 1.00 95.06 91 LEU A N 1
ATOM 690 C CA . LEU A 1 91 ? -1.224 11.976 -10.007 1.00 95.06 91 LEU A CA 1
ATOM 691 C C . LEU A 1 91 ? 0.114 11.407 -9.537 1.00 95.06 91 LEU A C 1
ATOM 693 O O . LEU A 1 91 ? 1.053 11.364 -10.325 1.00 95.06 91 LEU A O 1
ATOM 697 N N . ALA A 1 92 ? 0.208 10.959 -8.286 1.00 96.62 92 ALA A N 1
ATOM 698 C CA . ALA A 1 92 ? 1.460 10.422 -7.765 1.00 96.62 92 ALA A CA 1
ATOM 699 C C . ALA A 1 92 ? 1.907 9.159 -8.527 1.00 96.62 92 ALA A C 1
ATOM 701 O O . ALA A 1 92 ? 1.110 8.258 -8.809 1.00 96.62 92 ALA A O 1
ATOM 702 N N . VAL A 1 93 ? 3.200 9.115 -8.844 1.00 98.25 93 VAL A N 1
ATOM 703 C CA . VAL A 1 93 ? 3.892 7.986 -9.469 1.00 98.25 93 VAL A CA 1
ATOM 704 C C . VAL A 1 93 ? 5.037 7.572 -8.559 1.00 98.25 93 VAL A C 1
ATOM 706 O O . VAL A 1 93 ? 5.953 8.363 -8.341 1.00 98.25 93 VAL A O 1
ATOM 709 N N . ASP A 1 94 ? 4.999 6.331 -8.084 1.00 97.50 94 ASP A N 1
ATOM 710 C CA . ASP A 1 94 ? 6.042 5.736 -7.253 1.00 97.50 94 ASP A CA 1
ATOM 711 C C . ASP A 1 94 ? 6.845 4.729 -8.093 1.00 97.50 94 ASP A C 1
ATOM 713 O O . ASP A 1 94 ? 6.297 3.781 -8.651 1.00 97.50 94 ASP A O 1
ATOM 717 N N . LEU A 1 95 ? 8.160 4.918 -8.193 1.00 98.19 95 LEU A N 1
ATOM 718 C CA . LEU A 1 95 ? 9.110 4.107 -8.954 1.00 98.19 95 LEU A CA 1
ATOM 719 C C . LEU A 1 95 ? 10.097 3.441 -7.990 1.00 98.19 95 LEU A C 1
ATOM 721 O O . LEU A 1 95 ? 11.158 3.970 -7.660 1.00 98.19 95 LEU A O 1
ATOM 725 N N . CYS A 1 96 ? 9.785 2.218 -7.566 1.00 96.81 96 CYS A N 1
ATOM 726 C CA . CYS A 1 96 ? 10.613 1.466 -6.632 1.00 96.81 96 CYS A CA 1
ATOM 727 C C . CYS A 1 96 ? 11.667 0.607 -7.362 1.00 96.81 96 CYS A C 1
ATOM 729 O O . CYS A 1 96 ? 11.310 -0.409 -7.966 1.00 96.81 96 CYS A O 1
ATOM 731 N N . PRO A 1 97 ? 12.975 0.935 -7.302 1.00 97.81 97 PRO A N 1
ATOM 732 C CA . PRO A 1 97 ? 13.989 0.159 -8.003 1.00 97.81 97 PRO A CA 1
ATOM 733 C C . PRO A 1 97 ? 14.316 -1.154 -7.286 1.00 97.81 97 PRO A C 1
ATOM 735 O O . PRO A 1 97 ? 14.640 -1.177 -6.093 1.00 97.81 97 PRO A O 1
ATOM 738 N N . TYR A 1 98 ? 14.279 -2.253 -8.037 1.00 97.81 98 TYR A N 1
ATOM 739 C CA . TYR A 1 98 ? 14.660 -3.599 -7.611 1.00 97.81 98 TYR A CA 1
ATOM 740 C C . TYR A 1 98 ? 15.869 -4.075 -8.414 1.00 97.81 98 TYR A C 1
ATOM 742 O O . TYR A 1 98 ? 15.884 -3.993 -9.637 1.00 97.81 98 TYR A O 1
ATOM 750 N N . ALA A 1 99 ? 16.882 -4.607 -7.726 1.00 97.94 99 ALA A N 1
ATOM 751 C CA . ALA A 1 99 ? 18.046 -5.171 -8.396 1.00 97.94 99 ALA A CA 1
ATOM 752 C C . ALA A 1 99 ? 17.701 -6.551 -8.979 1.00 97.94 99 ALA A C 1
ATOM 754 O O . ALA A 1 99 ? 17.300 -7.451 -8.234 1.00 97.94 99 ALA A O 1
ATOM 755 N N . LYS A 1 100 ? 17.913 -6.745 -10.283 1.00 97.94 100 LYS A N 1
ATOM 756 C CA . LYS A 1 100 ? 17.690 -8.014 -10.990 1.00 97.94 100 LYS A CA 1
ATOM 757 C C . LYS A 1 100 ? 18.388 -9.203 -10.311 1.00 97.94 100 LYS A C 1
ATOM 759 O O . LYS A 1 100 ? 17.718 -10.213 -10.086 1.00 97.94 100 LYS A O 1
ATOM 764 N N . PRO A 1 101 ? 19.662 -9.105 -9.866 1.00 97.88 101 PRO A N 1
ATOM 765 C CA . PRO A 1 101 ? 20.337 -10.213 -9.182 1.00 97.88 101 PRO A CA 1
ATOM 766 C C . PRO A 1 101 ? 19.720 -10.601 -7.830 1.00 97.88 101 PRO A C 1
ATOM 768 O O . PRO A 1 101 ? 19.987 -11.689 -7.327 1.00 97.88 101 PRO A O 1
ATOM 771 N N . GLU A 1 102 ? 18.913 -9.730 -7.217 1.00 96.75 102 GLU A N 1
ATOM 772 C CA . GLU A 1 102 ? 18.294 -10.000 -5.917 1.00 96.75 102 GLU A CA 1
ATOM 773 C C . GLU A 1 102 ? 16.965 -10.751 -6.038 1.00 96.75 102 GLU A C 1
ATOM 775 O O . GLU A 1 102 ? 16.561 -11.380 -5.055 1.00 96.75 102 GLU A O 1
ATOM 780 N N . LEU A 1 103 ? 16.304 -10.723 -7.208 1.00 97.56 103 LEU A N 1
ATOM 781 C CA . LEU A 1 103 ? 14.990 -11.348 -7.431 1.00 97.56 103 LEU A CA 1
ATOM 782 C C . LEU A 1 103 ? 14.924 -12.803 -6.926 1.00 97.56 103 LEU A C 1
ATOM 784 O O . LEU A 1 103 ? 14.016 -13.087 -6.141 1.00 97.56 103 LEU A O 1
ATOM 788 N N . PRO A 1 104 ? 15.904 -13.692 -7.205 1.00 97.88 104 PRO A N 1
ATOM 789 C CA . PRO A 1 104 ? 15.866 -15.087 -6.745 1.00 97.88 104 PRO A CA 1
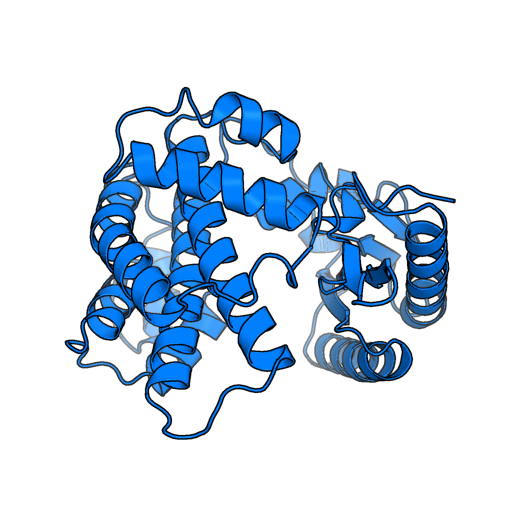ATOM 790 C C . PRO A 1 104 ? 15.906 -15.283 -5.230 1.00 97.88 104 PRO A C 1
ATOM 792 O O . PRO A 1 104 ? 15.613 -16.369 -4.736 1.00 97.88 104 PRO A O 1
ATOM 795 N N . THR A 1 105 ? 16.281 -14.251 -4.476 1.00 95.12 105 THR A N 1
ATOM 796 C CA . THR A 1 105 ? 16.458 -14.318 -3.017 1.00 95.12 105 THR A CA 1
ATOM 797 C C . THR A 1 105 ? 15.484 -13.426 -2.254 1.00 95.12 105 THR A C 1
ATOM 799 O O . THR A 1 105 ? 15.590 -13.293 -1.032 1.00 95.12 105 THR A O 1
ATOM 802 N N . ARG A 1 106 ? 14.522 -12.808 -2.953 1.00 93.62 106 ARG A N 1
ATOM 803 C CA . ARG A 1 106 ? 13.538 -11.915 -2.340 1.00 93.62 106 ARG A CA 1
ATOM 804 C C . ARG A 1 106 ? 12.678 -12.661 -1.325 1.00 93.62 106 ARG A C 1
ATOM 806 O O . ARG A 1 106 ? 12.146 -13.738 -1.598 1.00 93.62 106 ARG A O 1
ATOM 813 N N . GLU A 1 107 ? 12.529 -12.062 -0.144 1.00 91.69 107 GLU A N 1
ATOM 814 C CA . GLU A 1 107 ? 11.754 -12.652 0.948 1.00 91.69 107 GLU A CA 1
ATOM 815 C C . GLU A 1 107 ? 10.291 -12.882 0.554 1.00 91.69 107 GLU A C 1
ATOM 817 O O . GLU A 1 107 ? 9.749 -12.181 -0.301 1.00 91.69 107 GLU A O 1
ATOM 822 N N . PHE A 1 108 ? 9.633 -13.836 1.213 1.00 92.75 108 PHE A N 1
ATOM 823 C CA . PHE A 1 108 ? 8.190 -13.997 1.086 1.00 92.75 108 PHE A CA 1
ATOM 824 C C . PHE A 1 108 ? 7.479 -12.894 1.883 1.00 92.75 108 PHE A C 1
ATOM 826 O O . PHE A 1 108 ? 7.097 -13.086 3.034 1.00 92.75 108 PHE A O 1
ATOM 833 N N . SER A 1 109 ? 7.334 -11.729 1.256 1.00 92.38 109 SER A N 1
ATOM 834 C CA . SER A 1 109 ? 6.493 -10.626 1.719 1.00 92.38 109 SER A CA 1
ATOM 835 C C . SER A 1 109 ? 5.187 -10.587 0.933 1.00 92.38 109 SER A C 1
ATOM 837 O O . SER A 1 109 ? 5.099 -11.138 -0.167 1.00 92.38 109 SER A O 1
ATOM 839 N N . LEU A 1 110 ? 4.179 -9.901 1.470 1.00 93.00 110 LEU A N 1
ATOM 840 C CA . LEU A 1 110 ? 2.922 -9.690 0.756 1.0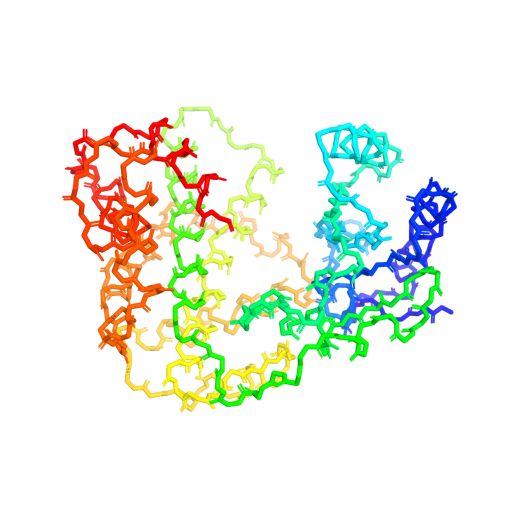0 93.00 110 LEU A CA 1
ATOM 841 C C . LEU A 1 110 ? 3.152 -8.869 -0.522 1.00 93.00 110 LEU A C 1
ATOM 843 O O . LEU A 1 110 ? 2.591 -9.194 -1.560 1.00 93.00 110 LEU A O 1
ATOM 847 N N . LEU A 1 111 ? 4.060 -7.886 -0.472 1.00 93.56 111 LEU A N 1
ATOM 848 C CA . LEU A 1 111 ? 4.471 -7.098 -1.637 1.00 93.56 111 LEU A CA 1
ATOM 849 C C . LEU A 1 111 ? 5.063 -7.977 -2.749 1.00 93.56 111 LEU A C 1
ATOM 851 O O . LEU A 1 111 ? 4.630 -7.875 -3.890 1.00 93.56 111 LEU A O 1
ATOM 855 N N . ASN A 1 112 ? 6.028 -8.851 -2.437 1.00 96.19 112 ASN A N 1
ATOM 856 C CA . ASN A 1 112 ? 6.663 -9.708 -3.448 1.00 96.19 112 ASN A CA 1
ATOM 857 C C . ASN A 1 112 ? 5.706 -10.791 -3.961 1.00 96.19 112 ASN A C 1
ATOM 859 O O . ASN A 1 112 ? 5.788 -11.195 -5.118 1.00 96.19 112 ASN A O 1
ATOM 863 N N . TYR A 1 113 ? 4.798 -11.257 -3.104 1.00 96.25 113 TYR A N 1
ATOM 864 C CA . TYR A 1 113 ? 3.738 -12.185 -3.472 1.00 96.25 113 TYR A CA 1
ATOM 865 C C . TYR A 1 113 ? 2.748 -11.555 -4.461 1.00 96.25 113 TYR A C 1
ATOM 867 O O . TYR A 1 113 ? 2.508 -12.127 -5.524 1.00 96.25 113 TYR A O 1
ATOM 875 N N . GLU A 1 114 ? 2.236 -10.358 -4.160 1.00 95.06 114 GLU A N 1
ATOM 876 C CA . GLU A 1 114 ? 1.396 -9.599 -5.092 1.00 95.06 114 GLU A CA 1
ATOM 877 C C . GLU A 1 114 ? 2.174 -9.230 -6.360 1.00 95.06 114 GLU A C 1
ATOM 879 O O . GLU A 1 114 ? 1.624 -9.322 -7.450 1.00 95.06 114 GLU A O 1
ATOM 884 N N . MET A 1 115 ? 3.465 -8.901 -6.250 1.00 96.06 115 MET A N 1
ATOM 885 C CA . MET A 1 115 ? 4.308 -8.618 -7.414 1.00 96.06 115 MET A CA 1
ATOM 886 C C . MET A 1 115 ? 4.450 -9.836 -8.309 1.00 96.06 115 MET A C 1
ATOM 888 O O . MET A 1 115 ? 4.390 -9.699 -9.517 1.00 96.06 115 MET A O 1
ATOM 892 N N . LYS A 1 116 ? 4.593 -11.042 -7.758 1.00 96.81 116 LYS A N 1
ATOM 893 C CA . LYS A 1 116 ? 4.723 -12.243 -8.585 1.00 96.81 116 LYS A CA 1
ATOM 894 C C . LYS A 1 116 ? 3.418 -12.613 -9.295 1.00 96.81 116 LYS A C 1
ATOM 896 O O . LYS A 1 116 ? 3.468 -13.055 -10.435 1.00 96.81 116 LYS A O 1
ATOM 901 N N . TYR A 1 117 ? 2.268 -12.450 -8.640 1.00 96.06 117 TYR A N 1
ATOM 902 C CA . TYR A 1 117 ? 1.013 -13.067 -9.097 1.00 96.06 117 TYR A CA 1
ATOM 903 C C . TYR A 1 117 ? -0.126 -12.094 -9.438 1.00 96.06 117 TYR A C 1
ATOM 905 O O . TYR A 1 117 ? -1.153 -12.532 -9.945 1.00 96.06 117 TYR A O 1
ATOM 913 N N . GLY A 1 118 ? 0.012 -10.801 -9.147 1.00 94.81 118 GLY A N 1
ATOM 914 C CA . GLY A 1 118 ? -1.029 -9.783 -9.324 1.00 94.81 118 GLY A CA 1
ATOM 915 C C . GLY A 1 118 ? -0.463 -8.467 -9.848 1.00 94.81 118 GLY A C 1
ATOM 916 O O . GLY A 1 118 ? -0.749 -7.410 -9.285 1.00 94.81 118 GLY A O 1
ATOM 917 N N . HIS A 1 119 ? 0.371 -8.556 -10.882 1.00 96.38 119 HIS A N 1
ATOM 918 C CA . HIS A 1 119 ? 1.055 -7.435 -11.515 1.00 96.38 119 HIS A CA 1
ATOM 919 C C . HIS A 1 119 ? 0.699 -7.331 -12.999 1.00 96.38 119 HIS A C 1
ATOM 921 O O . HIS A 1 119 ? 0.111 -8.242 -13.580 1.00 96.38 119 HIS A O 1
ATOM 927 N N . MET A 1 120 ? 1.168 -6.252 -13.622 1.00 96.94 120 MET A N 1
ATOM 928 C CA . MET A 1 120 ? 1.205 -6.104 -15.071 1.00 96.94 120 MET A CA 1
ATOM 929 C C . MET A 1 120 ? 2.562 -5.563 -15.508 1.00 96.94 120 MET A C 1
ATOM 931 O O . MET A 1 120 ? 3.037 -4.564 -14.974 1.00 96.94 120 MET A O 1
ATOM 935 N N . VAL A 1 121 ? 3.191 -6.211 -16.486 1.00 97.75 121 VAL A N 1
ATOM 936 C CA . VAL A 1 121 ? 4.410 -5.687 -17.112 1.00 97.75 121 VAL A CA 1
ATOM 937 C C . VAL A 1 121 ? 3.998 -4.663 -18.162 1.00 97.75 121 VAL A C 1
ATOM 939 O O . VAL A 1 121 ? 3.327 -5.014 -19.128 1.00 97.75 121 VAL A O 1
ATOM 942 N N . ILE A 1 122 ? 4.374 -3.396 -17.973 1.00 97.38 122 ILE A N 1
ATOM 943 C CA . ILE A 1 122 ? 4.007 -2.319 -18.911 1.00 97.38 122 ILE A CA 1
ATOM 944 C C . ILE A 1 122 ? 5.118 -2.012 -19.925 1.00 97.38 122 ILE A C 1
ATOM 946 O O . ILE A 1 122 ? 4.849 -1.424 -20.969 1.00 97.38 122 ILE A O 1
ATOM 950 N N . ALA A 1 123 ? 6.364 -2.412 -19.639 1.00 98.25 123 ALA A N 1
ATOM 951 C CA . ALA A 1 123 ? 7.486 -2.364 -20.577 1.00 98.25 123 ALA A CA 1
ATOM 952 C C . ALA A 1 123 ? 8.617 -3.314 -20.151 1.00 98.25 123 ALA A C 1
ATOM 954 O O . ALA A 1 123 ? 8.794 -3.568 -18.958 1.00 98.25 123 ALA A O 1
ATOM 955 N N . GLY A 1 124 ? 9.427 -3.756 -21.118 1.00 97.38 124 GLY A N 1
ATOM 956 C CA . GLY A 1 124 ? 10.635 -4.555 -20.889 1.00 97.38 124 GLY A CA 1
ATOM 957 C C . GLY A 1 124 ? 10.417 -6.069 -20.957 1.00 97.38 124 GLY A C 1
ATOM 958 O O . GLY A 1 124 ? 9.557 -6.547 -21.693 1.00 97.38 124 GLY A O 1
ATOM 959 N N . GLU A 1 125 ? 11.243 -6.828 -20.236 1.00 95.00 125 GLU A N 1
ATOM 960 C CA . GLU A 1 125 ? 11.222 -8.299 -20.238 1.00 95.00 125 GLU A CA 1
ATOM 961 C C . GLU A 1 125 ? 9.964 -8.861 -19.536 1.00 95.00 125 GLU A C 1
ATOM 963 O O . GLU A 1 125 ? 9.835 -8.780 -18.317 1.00 95.00 125 GLU A O 1
ATOM 968 N N . GLU A 1 126 ? 9.055 -9.476 -20.304 1.00 94.06 126 GLU A N 1
ATOM 969 C CA . GLU A 1 126 ? 7.743 -9.968 -19.832 1.00 94.06 126 GLU A CA 1
ATOM 970 C C . GLU A 1 126 ? 7.841 -11.005 -18.698 1.00 94.06 126 GLU A C 1
ATOM 972 O O . GLU A 1 126 ? 7.070 -10.967 -17.745 1.00 94.06 126 GLU A O 1
ATOM 977 N N . ASN A 1 127 ? 8.837 -11.892 -18.752 1.00 96.12 127 ASN A N 1
ATOM 978 C CA . ASN A 1 127 ? 8.990 -12.998 -17.799 1.00 96.12 127 ASN A CA 1
ATOM 979 C C . ASN A 1 127 ? 10.023 -12.711 -16.695 1.00 96.12 127 ASN A C 1
ATOM 981 O O . ASN A 1 127 ? 10.478 -13.625 -16.008 1.00 96.12 127 ASN A O 1
ATOM 985 N N . ILE A 1 128 ? 10.417 -11.449 -16.489 1.00 96.75 128 ILE A N 1
ATOM 986 C CA . ILE A 1 128 ? 11.501 -11.102 -15.551 1.00 96.75 128 ILE A CA 1
ATOM 987 C C . ILE A 1 128 ? 11.217 -11.539 -14.101 1.00 96.75 128 ILE A C 1
ATOM 989 O O . ILE A 1 128 ? 12.139 -11.810 -13.328 1.00 96.75 128 ILE A O 1
ATOM 993 N N . LEU A 1 129 ? 9.938 -11.645 -13.727 1.00 97.50 129 LEU A N 1
ATOM 994 C CA . LEU A 1 129 ? 9.493 -12.044 -12.390 1.00 97.50 129 LEU A CA 1
ATOM 995 C C . LEU A 1 129 ? 9.418 -13.567 -12.186 1.00 97.50 129 LEU A C 1
ATOM 997 O O . LEU A 1 129 ? 9.210 -14.023 -11.052 1.00 97.50 129 LEU A O 1
ATOM 1001 N N . ASP A 1 130 ? 9.682 -14.371 -13.221 1.00 97.44 130 ASP A N 1
ATOM 1002 C CA . ASP A 1 130 ? 9.885 -15.820 -13.073 1.00 97.44 130 ASP A CA 1
ATOM 1003 C C . ASP A 1 130 ? 11.081 -16.123 -12.168 1.00 97.44 130 ASP A C 1
ATOM 1005 O O . ASP A 1 130 ? 11.081 -17.126 -11.452 1.00 97.44 130 ASP A O 1
ATOM 1009 N N . ALA A 1 131 ? 12.049 -15.203 -12.117 1.00 97.44 131 ALA A N 1
ATOM 1010 C CA . ALA A 1 131 ? 13.188 -15.266 -11.214 1.00 97.44 131 ALA A CA 1
ATOM 1011 C C . ALA A 1 131 ? 12.800 -15.192 -9.727 1.00 97.44 131 ALA A C 1
ATOM 1013 O O . ALA A 1 131 ? 13.583 -15.634 -8.891 1.00 97.44 131 ALA A O 1
ATOM 1014 N N . LEU A 1 132 ? 11.629 -14.649 -9.360 1.00 98.00 132 LEU A N 1
ATOM 1015 C CA . LEU A 1 132 ? 11.184 -14.630 -7.962 1.00 98.00 132 LEU A CA 1
ATOM 1016 C C . LEU A 1 132 ? 10.921 -16.056 -7.443 1.00 98.00 132 LEU A C 1
ATOM 1018 O O . LEU A 1 132 ? 10.400 -16.891 -8.187 1.00 98.00 132 LEU A O 1
ATOM 1022 N N . PRO A 1 133 ? 11.150 -16.337 -6.149 1.00 97.12 133 PRO A N 1
ATOM 1023 C CA . PRO A 1 133 ? 10.765 -17.604 -5.539 1.00 97.12 133 PRO A CA 1
ATOM 1024 C C . PRO A 1 133 ? 9.290 -17.968 -5.748 1.00 97.12 133 PRO A C 1
ATOM 1026 O O . PRO A 1 133 ? 8.412 -17.111 -5.848 1.00 97.12 133 PRO A O 1
ATOM 1029 N N . ALA A 1 134 ? 8.995 -19.268 -5.743 1.00 95.69 134 ALA A N 1
ATOM 1030 C CA . ALA A 1 134 ? 7.622 -19.753 -5.690 1.00 95.69 134 ALA A CA 1
ATOM 1031 C C . ALA A 1 134 ? 7.032 -19.502 -4.292 1.00 95.69 134 ALA A C 1
ATOM 1033 O O . ALA A 1 134 ? 7.279 -20.246 -3.339 1.00 95.69 134 ALA A O 1
ATOM 1034 N N . TYR A 1 135 ? 6.244 -18.439 -4.165 1.00 95.25 135 TYR A N 1
ATOM 1035 C CA . TYR A 1 135 ? 5.542 -18.106 -2.932 1.00 95.25 135 TYR A CA 1
ATOM 1036 C C . TYR A 1 135 ? 4.249 -18.920 -2.828 1.00 95.25 135 TYR A C 1
ATOM 1038 O O . TYR A 1 135 ? 3.381 -18.833 -3.698 1.00 95.25 135 TYR A O 1
ATOM 1046 N N . ARG A 1 136 ? 4.114 -19.737 -1.777 1.00 92.38 136 ARG A N 1
ATOM 1047 C CA . ARG A 1 136 ? 2.921 -20.573 -1.564 1.00 92.38 136 ARG A CA 1
ATOM 1048 C C . ARG A 1 136 ? 1.794 -19.728 -0.983 1.00 92.38 136 ARG A C 1
ATOM 1050 O O . ARG A 1 136 ? 1.924 -19.250 0.135 1.00 92.38 136 ARG A O 1
ATOM 1057 N N . HIS A 1 137 ? 0.680 -19.629 -1.701 1.00 88.62 137 HIS A N 1
ATOM 1058 C CA . HIS A 1 137 ? -0.488 -18.828 -1.326 1.00 88.62 137 HIS A CA 1
ATOM 1059 C C . HIS 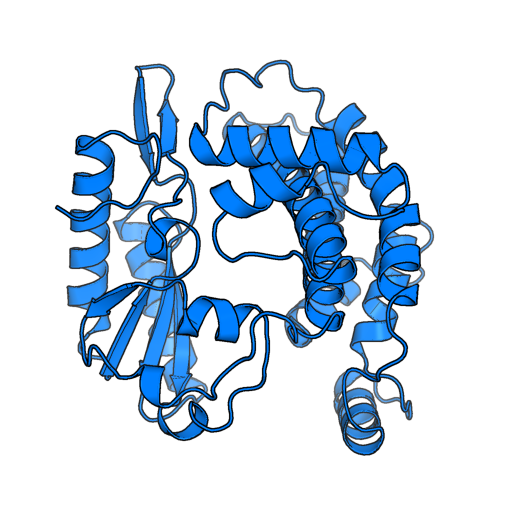A 1 137 ? -0.926 -18.986 0.146 1.00 88.62 137 HIS A C 1
ATOM 1061 O O . HIS A 1 137 ? -0.948 -18.018 0.897 1.00 88.62 137 HIS A O 1
ATOM 1067 N N . GLY A 1 138 ? -1.163 -20.220 0.601 1.00 86.69 138 GLY A N 1
ATOM 1068 C CA . GLY A 1 138 ? -1.562 -20.510 1.988 1.00 86.69 138 GLY A CA 1
ATOM 1069 C C . GLY A 1 138 ? -0.443 -20.406 3.035 1.00 86.69 138 GLY A C 1
ATOM 1070 O O . GLY A 1 138 ? -0.614 -20.888 4.148 1.00 86.69 138 GLY A O 1
ATOM 1071 N N . ALA A 1 139 ? 0.723 -19.858 2.682 1.00 89.44 139 ALA A N 1
ATOM 1072 C CA . ALA A 1 139 ? 1.876 -19.726 3.573 1.00 89.44 139 ALA A CA 1
ATOM 1073 C C . ALA A 1 139 ? 2.405 -18.284 3.658 1.00 89.44 139 ALA A C 1
ATOM 1075 O O . ALA A 1 139 ? 3.552 -18.085 4.067 1.00 89.44 139 ALA A O 1
ATOM 1076 N N . ILE A 1 140 ? 1.593 -17.288 3.271 1.00 92.19 140 ILE A N 1
ATOM 1077 C CA . ILE A 1 140 ? 1.918 -15.873 3.490 1.00 92.19 140 ILE A CA 1
ATOM 1078 C C . ILE A 1 140 ? 2.198 -15.674 4.988 1.00 92.19 140 ILE A C 1
ATOM 1080 O O . ILE A 1 140 ? 1.354 -16.028 5.816 1.00 92.19 140 ILE A O 1
ATOM 1084 N N . PRO A 1 141 ? 3.365 -15.129 5.376 1.00 92.00 141 PRO A N 1
ATOM 1085 C CA . PRO A 1 141 ? 3.675 -14.941 6.785 1.00 92.00 141 PRO A CA 1
ATOM 1086 C C . PRO A 1 141 ? 2.680 -13.993 7.456 1.00 92.00 141 PRO A C 1
ATOM 1088 O O . PRO A 1 141 ? 2.485 -12.865 7.006 1.00 92.00 141 PRO A O 1
ATOM 1091 N N . LEU A 1 142 ? 2.120 -14.396 8.601 1.00 92.62 142 LEU A N 1
ATOM 1092 C CA . LEU A 1 142 ? 1.189 -13.548 9.357 1.00 92.62 142 LEU A CA 1
ATOM 1093 C C . LEU A 1 142 ? 1.819 -12.215 9.800 1.00 92.62 142 LEU A C 1
ATOM 1095 O O . LEU A 1 142 ? 1.098 -11.233 9.977 1.00 92.62 142 LEU A O 1
ATOM 1099 N N . SER A 1 143 ? 3.154 -12.124 9.880 1.00 90.44 143 SER A N 1
ATOM 1100 C CA . SER A 1 143 ? 3.851 -10.852 10.102 1.00 90.44 143 SER A CA 1
ATOM 1101 C C . SER A 1 143 ? 3.523 -9.786 9.053 1.00 90.44 143 SER A C 1
ATOM 1103 O O . SER A 1 143 ? 3.602 -8.602 9.369 1.00 90.44 143 SER A O 1
ATOM 1105 N N . GLU A 1 144 ? 3.129 -10.168 7.835 1.00 92.31 144 GLU A N 1
ATOM 1106 C CA . GLU A 1 144 ? 2.727 -9.222 6.792 1.00 92.31 144 GLU A CA 1
ATOM 1107 C C . GLU A 1 144 ? 1.430 -8.492 7.146 1.00 92.31 144 GLU A C 1
ATOM 1109 O O . GLU A 1 144 ? 1.357 -7.278 6.970 1.00 92.31 144 GLU A O 1
ATOM 1114 N N . GLY A 1 145 ? 0.446 -9.175 7.742 1.00 94.69 145 GLY A N 1
ATOM 1115 C CA . GLY A 1 145 ? -0.759 -8.507 8.243 1.00 94.69 145 GLY A CA 1
ATOM 1116 C C . GLY A 1 145 ? -0.455 -7.541 9.392 1.00 94.69 145 GLY A C 1
ATOM 1117 O O . GLY A 1 145 ? -1.041 -6.467 9.464 1.00 94.69 145 GLY A O 1
ATOM 1118 N N . ALA A 1 146 ? 0.539 -7.829 10.239 1.00 93.69 146 ALA A N 1
ATOM 1119 C CA . ALA A 1 146 ? 0.939 -6.893 11.289 1.00 93.69 146 ALA A CA 1
ATOM 1120 C C . ALA A 1 146 ? 1.639 -5.661 10.701 1.00 93.69 146 ALA A C 1
ATOM 1122 O O . ALA A 1 146 ? 1.330 -4.538 11.097 1.00 93.69 146 ALA A O 1
ATOM 1123 N N . ARG A 1 147 ? 2.522 -5.845 9.705 1.00 92.38 147 ARG A N 1
ATOM 1124 C CA . ARG A 1 147 ? 3.114 -4.734 8.934 1.00 92.38 147 ARG A CA 1
ATOM 1125 C C . ARG A 1 147 ? 2.024 -3.887 8.272 1.00 92.38 147 ARG A C 1
ATOM 1127 O O . ARG A 1 147 ? 2.075 -2.659 8.349 1.00 92.38 147 ARG A O 1
ATOM 1134 N N . LEU A 1 148 ? 1.020 -4.537 7.678 1.00 94.19 148 LEU A N 1
ATOM 1135 C CA . LEU A 1 148 ? -0.142 -3.886 7.082 1.00 94.19 148 LEU A CA 1
ATOM 1136 C C . LEU A 1 148 ? -0.852 -3.012 8.122 1.00 94.19 148 LEU A C 1
ATOM 1138 O O . LEU A 1 148 ? -0.969 -1.807 7.903 1.00 94.19 148 LEU A O 1
ATOM 1142 N N . LEU A 1 149 ? -1.238 -3.588 9.265 1.00 96.81 149 LEU A N 1
ATOM 1143 C CA . LEU A 1 149 ? -1.924 -2.896 10.359 1.00 96.81 149 LEU A CA 1
ATOM 1144 C C . LEU A 1 149 ? -1.099 -1.739 10.932 1.00 96.81 149 LEU A C 1
ATOM 1146 O O . LEU A 1 149 ? -1.648 -0.665 11.142 1.00 96.81 149 LEU A O 1
ATOM 1150 N N . LEU A 1 150 ? 0.216 -1.889 11.113 1.00 95.12 150 LEU A N 1
ATOM 1151 C CA . LEU A 1 150 ? 1.082 -0.794 11.572 1.00 95.12 150 LEU A CA 1
ATOM 1152 C C . LEU A 1 150 ? 1.035 0.408 10.624 1.00 95.12 150 LEU A C 1
ATOM 1154 O O . LEU A 1 150 ? 0.905 1.550 11.070 1.00 95.12 150 LEU A O 1
ATOM 1158 N N . ASN A 1 151 ? 1.082 0.150 9.317 1.00 93.69 151 ASN A N 1
ATOM 1159 C CA . ASN A 1 151 ? 0.957 1.202 8.313 1.00 93.69 151 ASN A CA 1
ATOM 1160 C C . ASN A 1 151 ? -0.426 1.870 8.347 1.00 93.69 151 ASN A C 1
ATOM 1162 O O . ASN A 1 151 ? -0.528 3.042 8.004 1.00 93.69 151 ASN A O 1
ATOM 1166 N N . ARG A 1 152 ? -1.484 1.172 8.786 1.00 97.19 152 ARG A N 1
ATOM 1167 C CA . ARG A 1 152 ? -2.834 1.751 8.915 1.00 97.19 152 ARG A CA 1
ATOM 1168 C C . ARG A 1 152 ? -3.010 2.498 10.228 1.00 97.19 152 ARG A C 1
ATOM 1170 O O . ARG A 1 152 ? -3.600 3.568 10.210 1.00 97.19 152 ARG A O 1
ATOM 1177 N N . GLY A 1 153 ? -2.407 2.030 11.318 1.00 97.06 153 GLY A N 1
ATOM 1178 C CA . GLY A 1 153 ? -2.329 2.783 12.570 1.00 97.06 153 GLY A CA 1
ATOM 1179 C C . GLY A 1 153 ? -1.669 4.148 12.362 1.00 97.06 153 GLY A C 1
ATOM 1180 O O . GLY A 1 153 ? -2.172 5.152 12.856 1.00 97.06 153 GLY A O 1
ATOM 1181 N N . LYS A 1 154 ? -0.612 4.216 11.536 1.00 96.00 154 LYS A N 1
ATOM 1182 C CA . LYS A 1 154 ? -0.019 5.486 11.082 1.00 96.00 154 LYS A CA 1
ATOM 1183 C C . LYS A 1 154 ? -1.054 6.398 10.409 1.00 96.00 154 LYS A C 1
ATOM 1185 O O . LYS A 1 154 ? -1.120 7.573 10.743 1.00 96.00 154 LYS A O 1
ATOM 1190 N N . LEU A 1 155 ? -1.849 5.871 9.476 1.00 96.94 155 LEU A N 1
ATOM 1191 C CA . LEU A 1 155 ? -2.880 6.657 8.791 1.00 96.94 155 LEU A CA 1
ATOM 1192 C C . LEU A 1 155 ? -3.949 7.156 9.769 1.00 96.94 155 LEU A C 1
ATOM 1194 O O . LEU A 1 155 ? -4.289 8.329 9.724 1.00 96.94 155 LEU A O 1
ATOM 1198 N N . LEU A 1 156 ? -4.422 6.316 10.696 1.00 98.19 156 LEU A N 1
ATOM 1199 C CA . LEU A 1 156 ? -5.360 6.737 11.746 1.00 98.19 156 LEU A CA 1
ATOM 1200 C C . LEU A 1 156 ? -4.770 7.856 12.614 1.00 98.19 156 LEU A C 1
ATOM 1202 O O . LEU A 1 156 ? -5.459 8.821 12.940 1.00 98.19 156 LEU A O 1
ATOM 1206 N N . LEU A 1 157 ? -3.474 7.776 12.926 1.00 96.75 157 LEU A N 1
ATOM 1207 C CA . LEU A 1 157 ? -2.761 8.833 13.636 1.00 96.75 157 LEU A CA 1
ATOM 1208 C C . LEU A 1 157 ? -2.686 10.129 12.814 1.00 96.75 157 LEU A C 1
ATOM 1210 O O . LEU A 1 157 ? -2.843 11.213 13.375 1.00 96.75 157 LEU A O 1
ATOM 1214 N N . ASP A 1 158 ? -2.473 10.038 11.499 1.00 96.31 158 ASP A N 1
ATOM 1215 C CA . ASP A 1 158 ? -2.503 11.190 10.592 1.00 96.31 158 ASP A CA 1
ATOM 1216 C C . ASP A 1 158 ? -3.905 11.834 10.554 1.00 96.31 158 ASP A C 1
ATOM 1218 O O . ASP A 1 158 ? -4.009 13.055 10.692 1.00 96.31 158 ASP A O 1
ATOM 1222 N N . VAL A 1 159 ? -4.983 11.036 10.488 1.00 97.88 159 VAL A N 1
ATOM 1223 C CA . VAL A 1 159 ? -6.368 11.543 10.572 1.00 97.88 159 VAL A CA 1
ATOM 1224 C C . VAL A 1 159 ? -6.607 12.240 11.913 1.00 97.88 159 VAL A C 1
ATOM 1226 O O . VAL A 1 159 ? -7.041 13.393 11.932 1.00 97.88 159 VAL A O 1
ATOM 1229 N N . LYS A 1 160 ? -6.257 11.597 13.035 1.00 96.62 160 LYS A N 1
ATOM 1230 C CA . LYS A 1 160 ? -6.405 12.163 14.387 1.00 96.62 160 LYS A CA 1
ATOM 1231 C C . LYS A 1 160 ? -5.723 13.526 14.514 1.00 96.62 160 LYS A C 1
ATOM 1233 O O . LYS A 1 160 ? -6.310 14.473 15.032 1.00 96.62 160 LYS A O 1
ATOM 1238 N N . ARG A 1 161 ? -4.495 13.647 14.001 1.00 94.25 161 ARG A N 1
ATOM 1239 C CA . ARG A 1 161 ? -3.738 14.909 14.006 1.00 94.25 161 ARG A CA 1
ATOM 1240 C C . ARG A 1 161 ? -4.359 15.969 13.108 1.00 94.25 161 ARG A C 1
ATOM 1242 O O . ARG A 1 161 ? -4.343 17.142 13.463 1.00 94.25 161 ARG A O 1
ATOM 1249 N N . ARG A 1 162 ? -4.885 15.594 11.940 1.00 96.00 162 ARG A N 1
ATOM 1250 C CA . ARG A 1 162 ? -5.524 16.574 11.057 1.00 96.00 162 ARG A CA 1
ATOM 1251 C C . ARG A 1 162 ? -6.814 17.122 11.668 1.00 96.00 162 ARG A C 1
ATOM 1253 O O . ARG A 1 162 ? -7.079 18.314 11.509 1.00 96.00 162 ARG A O 1
ATOM 1260 N N . LEU A 1 163 ? -7.573 16.287 12.379 1.00 95.38 163 LEU A N 1
ATOM 1261 C CA . LEU A 1 163 ? -8.803 16.688 13.067 1.00 95.38 163 LEU A CA 1
ATOM 1262 C C . LEU A 1 163 ? -8.562 17.521 14.333 1.00 95.38 163 LEU A C 1
ATOM 1264 O O . LEU A 1 163 ? -9.454 18.261 14.733 1.00 95.38 163 LEU A O 1
ATOM 1268 N N . SER A 1 164 ? -7.380 17.449 14.954 1.00 93.12 164 SER A N 1
ATOM 1269 C CA . SER A 1 164 ? -7.046 18.328 16.085 1.00 93.12 164 SER A CA 1
ATOM 1270 C C . SER A 1 164 ? -6.684 19.759 15.662 1.00 93.12 164 SER A C 1
ATOM 1272 O O . SER A 1 164 ? -6.614 20.650 16.510 1.00 93.12 164 SER A O 1
ATOM 1274 N N . SER A 1 165 ? -6.476 20.002 14.363 1.00 93.38 165 SER A N 1
ATOM 1275 C CA . SER A 1 165 ? -6.331 21.351 13.813 1.00 93.38 165 SER A CA 1
ATOM 1276 C C . SER A 1 165 ? -7.680 22.068 13.759 1.00 93.38 165 SER A C 1
ATOM 1278 O O . SER A 1 165 ? -8.678 21.500 13.325 1.00 93.38 165 SER A O 1
ATOM 1280 N N . SER A 1 166 ? -7.699 23.355 14.108 1.00 89.44 166 SER A N 1
ATOM 1281 C CA . SER A 1 166 ? -8.889 24.213 14.006 1.00 89.44 166 SER A CA 1
ATOM 1282 C C . SER A 1 166 ? -9.217 24.652 12.574 1.00 89.44 166 SER A C 1
ATOM 1284 O O . SER A 1 166 ? -10.249 25.281 12.340 1.00 89.44 166 SER A O 1
ATOM 1286 N N . THR A 1 167 ? -8.352 24.347 11.603 1.00 93.75 167 THR A N 1
ATOM 1287 C CA . THR A 1 167 ? -8.571 24.690 10.195 1.00 93.75 167 THR A CA 1
ATOM 1288 C C . THR A 1 167 ? -9.601 23.762 9.557 1.00 93.75 167 THR A C 1
ATOM 1290 O O . THR A 1 167 ? -9.468 22.535 9.614 1.00 93.75 167 THR A O 1
ATOM 1293 N N . ALA A 1 168 ? -10.593 24.353 8.882 1.00 92.81 168 ALA A N 1
ATOM 1294 C CA . ALA A 1 168 ? -11.598 23.609 8.127 1.00 92.81 168 ALA A CA 1
ATOM 1295 C C . ALA A 1 168 ? -10.945 22.671 7.098 1.00 92.81 168 ALA A C 1
ATOM 1297 O O . ALA A 1 168 ? -9.869 22.964 6.571 1.00 92.81 168 ALA A O 1
ATOM 1298 N N . LEU A 1 169 ? -11.580 21.526 6.846 1.00 94.56 169 LEU A N 1
ATOM 1299 C CA . LEU A 1 169 ? -11.146 20.582 5.819 1.00 94.56 169 LEU A CA 1
ATOM 1300 C C . LEU A 1 169 ? -11.595 21.076 4.446 1.00 94.56 169 LEU A C 1
ATOM 1302 O O . LEU A 1 169 ? -12.765 21.399 4.244 1.00 94.56 169 LEU A O 1
ATOM 1306 N N . THR A 1 170 ? -10.676 21.083 3.491 1.00 93.94 170 THR A N 1
ATOM 1307 C CA . THR A 1 170 ? -11.019 21.163 2.070 1.00 93.94 170 THR A CA 1
ATOM 1308 C C . THR A 1 170 ? -11.687 19.860 1.608 1.00 93.94 170 THR A C 1
ATOM 1310 O O . THR A 1 170 ? -11.550 18.815 2.248 1.00 93.94 170 THR A O 1
ATOM 1313 N N . GLY A 1 171 ? -12.393 19.887 0.472 1.00 90.88 171 GLY A N 1
ATOM 1314 C CA . GLY A 1 171 ? -13.010 18.676 -0.093 1.00 90.88 171 GLY A CA 1
ATOM 1315 C C . GLY A 1 171 ? -11.993 17.575 -0.435 1.00 90.88 171 GLY A C 1
ATOM 1316 O O . GLY A 1 171 ? -12.255 16.394 -0.206 1.00 90.88 171 GLY A O 1
ATOM 1317 N N . ALA A 1 172 ? -10.803 17.964 -0.906 1.00 90.38 172 ALA A N 1
ATOM 1318 C CA . ALA A 1 172 ? -9.709 17.038 -1.188 1.00 90.38 172 ALA A CA 1
ATOM 1319 C C . ALA A 1 172 ? -9.171 16.383 0.094 1.00 90.38 172 ALA A C 1
ATOM 1321 O O . ALA A 1 172 ? -9.083 15.159 0.160 1.00 90.38 172 ALA A O 1
ATOM 1322 N N . GLU A 1 173 ? -8.907 17.173 1.144 1.00 93.88 173 GLU A N 1
ATOM 1323 C CA . GLU A 1 173 ? -8.497 16.632 2.449 1.00 93.88 173 GLU A CA 1
ATOM 1324 C C . GLU A 1 173 ? -9.567 15.696 3.013 1.00 93.88 173 GLU A C 1
ATOM 1326 O O . GLU A 1 173 ? -9.254 14.609 3.484 1.00 93.88 173 GLU A O 1
ATOM 1331 N N . ARG A 1 174 ? -10.847 16.078 2.935 1.00 94.75 174 ARG A N 1
ATOM 1332 C CA . ARG A 1 174 ? -11.957 15.238 3.394 1.00 94.75 174 ARG A CA 1
ATOM 1333 C C . ARG A 1 174 ? -11.940 13.867 2.706 1.00 94.75 174 ARG A C 1
ATOM 1335 O O . ARG A 1 174 ? -12.004 12.844 3.384 1.00 94.75 174 ARG A O 1
ATOM 1342 N N . THR A 1 175 ? -11.800 13.857 1.382 1.00 94.00 175 THR A N 1
ATOM 1343 C CA . THR A 1 175 ? -11.694 12.637 0.564 1.00 94.00 175 THR A CA 1
ATOM 1344 C C . THR A 1 175 ? -10.491 11.784 0.978 1.00 94.00 175 THR A C 1
ATOM 1346 O O . THR A 1 175 ? -10.608 10.568 1.139 1.00 94.00 175 THR A O 1
ATOM 1349 N N . GLU A 1 176 ? -9.341 12.413 1.220 1.00 94.12 176 GLU A N 1
ATOM 1350 C CA . GLU A 1 176 ? -8.123 11.732 1.663 1.00 94.12 176 GLU A CA 1
ATOM 1351 C C . GLU A 1 176 ? -8.277 11.092 3.054 1.00 94.12 176 GLU A C 1
ATOM 1353 O O . GLU A 1 176 ? -7.921 9.926 3.244 1.00 94.12 176 GLU A O 1
ATOM 1358 N N . LEU A 1 177 ? -8.868 11.801 4.019 1.00 96.81 177 LEU A N 1
ATOM 1359 C CA . LEU A 1 177 ? -9.106 11.260 5.359 1.00 96.81 177 LEU A CA 1
ATOM 1360 C C . LEU A 1 177 ? -10.082 10.073 5.327 1.00 96.81 177 LEU A C 1
ATOM 1362 O O . LEU A 1 177 ? -9.841 9.058 5.985 1.00 96.81 177 LEU A O 1
ATOM 1366 N N . ILE A 1 178 ? -11.141 10.152 4.515 1.00 96.81 178 ILE A N 1
ATOM 1367 C CA . ILE A 1 178 ? -12.073 9.036 4.293 1.00 96.81 178 ILE A CA 1
ATOM 1368 C C . ILE A 1 178 ? -11.334 7.837 3.680 1.00 96.81 178 ILE A C 1
ATOM 1370 O O . ILE A 1 178 ? -11.492 6.710 4.159 1.00 96.81 178 ILE A O 1
ATOM 1374 N N . LYS A 1 179 ? -10.474 8.067 2.675 1.00 95.69 179 LYS A N 1
ATOM 1375 C CA . LYS A 1 179 ? -9.608 7.035 2.071 1.00 95.69 179 LYS A CA 1
ATOM 1376 C C . LYS A 1 179 ? -8.718 6.368 3.125 1.00 95.69 179 LYS A C 1
ATOM 1378 O O . LYS A 1 179 ? -8.544 5.151 3.088 1.00 95.69 179 LYS A O 1
ATOM 1383 N N . PHE A 1 180 ? -8.162 7.119 4.074 1.00 97.44 180 PHE A N 1
ATOM 1384 C CA . PHE A 1 180 ? -7.319 6.574 5.145 1.00 97.44 180 PHE A CA 1
ATOM 1385 C C . PHE A 1 180 ? -8.088 5.676 6.116 1.00 97.44 180 PHE A C 1
ATOM 1387 O O . PHE A 1 180 ? -7.603 4.587 6.435 1.00 97.44 180 PHE A O 1
ATOM 1394 N N . ILE A 1 181 ? -9.295 6.077 6.520 1.00 98.19 181 ILE A N 1
ATOM 1395 C CA . ILE A 1 181 ? -10.176 5.257 7.365 1.00 98.19 181 ILE A CA 1
ATOM 1396 C C . ILE A 1 181 ? -10.545 3.954 6.640 1.00 98.19 181 ILE A C 1
ATOM 1398 O O . ILE A 1 181 ? -10.362 2.865 7.182 1.00 98.19 181 ILE A O 1
ATOM 1402 N N . HIS A 1 182 ? -10.948 4.028 5.370 1.00 97.56 182 HIS A N 1
ATOM 1403 C CA . HIS A 1 182 ? -11.293 2.833 4.593 1.00 97.56 182 HIS A CA 1
ATOM 1404 C C . HIS A 1 182 ? -10.079 1.929 4.323 1.00 97.56 182 HIS A C 1
ATOM 1406 O O . HIS A 1 182 ? -10.211 0.705 4.305 1.00 97.56 182 HIS A O 1
ATOM 1412 N N . LYS A 1 183 ? -8.862 2.484 4.204 1.00 97.31 183 LYS A N 1
ATOM 1413 C CA . LYS A 1 183 ? -7.623 1.684 4.169 1.00 97.31 183 LYS A CA 1
ATOM 1414 C C . LYS A 1 183 ? -7.405 0.890 5.464 1.00 97.31 183 LYS A C 1
ATOM 1416 O O . LYS A 1 183 ? -6.810 -0.187 5.385 1.00 97.31 183 LYS A O 1
ATOM 1421 N N . ALA A 1 184 ? -7.846 1.396 6.620 1.00 98.44 184 ALA A N 1
ATOM 1422 C CA . ALA A 1 184 ? -7.823 0.670 7.893 1.00 98.44 184 ALA A CA 1
ATOM 1423 C C . ALA A 1 184 ? -8.844 -0.473 7.918 1.00 98.44 184 ALA A C 1
ATOM 1425 O O . ALA A 1 184 ? -8.463 -1.601 8.225 1.00 98.44 184 ALA A O 1
ATOM 1426 N N . LEU A 1 185 ? -10.080 -0.218 7.480 1.00 98.50 185 LEU A N 1
ATOM 1427 C CA . LEU A 1 185 ? -11.119 -1.248 7.347 1.00 98.50 185 LEU A CA 1
ATOM 1428 C C . LEU A 1 185 ? -10.686 -2.396 6.420 1.00 98.50 185 LEU A C 1
ATOM 1430 O O . LEU A 1 185 ? -10.803 -3.567 6.783 1.00 98.50 185 LEU A O 1
ATOM 1434 N N . LEU A 1 186 ? -10.086 -2.073 5.265 1.00 98.00 186 LEU A N 1
ATOM 1435 C CA . LEU A 1 186 ? -9.493 -3.075 4.371 1.00 98.00 186 LEU A CA 1
ATOM 1436 C C . LEU A 1 186 ? -8.415 -3.902 5.079 1.00 98.00 186 LEU A C 1
ATOM 1438 O O . LEU A 1 186 ? -8.373 -5.119 4.931 1.00 98.00 186 LEU A O 1
ATOM 1442 N N . ALA A 1 187 ? -7.551 -3.262 5.868 1.00 98.06 187 ALA A N 1
ATOM 1443 C CA . ALA A 1 187 ? -6.480 -3.968 6.558 1.00 98.06 187 ALA A CA 1
ATOM 1444 C C . ALA A 1 187 ? -6.985 -4.902 7.662 1.00 98.06 187 ALA A C 1
ATOM 1446 O O . ALA A 1 187 ? -6.373 -5.949 7.860 1.00 98.06 187 ALA A O 1
ATOM 1447 N N . PHE A 1 188 ? -8.083 -4.568 8.350 1.00 98.56 188 PHE A N 1
ATOM 1448 C CA . PHE A 1 188 ? -8.709 -5.491 9.299 1.00 98.56 188 PHE A CA 1
ATOM 1449 C C . PHE A 1 188 ? -9.186 -6.760 8.601 1.00 98.56 188 PHE A C 1
ATOM 1451 O O . PHE A 1 188 ? -8.822 -7.855 9.025 1.00 98.56 188 PHE A O 1
ATOM 1458 N N . GLY A 1 189 ? -9.933 -6.629 7.502 1.00 98.25 189 GLY A N 1
ATOM 1459 C CA . GLY A 1 189 ? -10.422 -7.802 6.781 1.00 98.25 189 GLY A CA 1
ATOM 1460 C C . GLY A 1 189 ? -9.306 -8.595 6.098 1.00 98.25 189 GLY A C 1
ATOM 1461 O O . GLY A 1 189 ? -9.272 -9.814 6.230 1.00 98.25 189 GLY A O 1
ATOM 1462 N N . ASP A 1 190 ? -8.330 -7.934 5.464 1.00 97.88 190 ASP A N 1
ATOM 1463 C CA . ASP A 1 190 ? -7.169 -8.610 4.866 1.00 97.88 190 ASP A CA 1
ATOM 1464 C C . ASP A 1 190 ? -6.362 -9.381 5.930 1.00 97.88 190 ASP A C 1
ATOM 1466 O O . ASP A 1 190 ? -5.958 -10.522 5.699 1.00 97.88 190 ASP A O 1
ATOM 1470 N N . ALA A 1 191 ? -6.162 -8.797 7.117 1.00 97.56 191 ALA A N 1
ATOM 1471 C CA . ALA A 1 191 ? -5.505 -9.467 8.234 1.00 97.56 191 ALA A CA 1
ATOM 1472 C C . ALA A 1 191 ? -6.356 -10.625 8.787 1.00 97.56 191 ALA A C 1
ATOM 1474 O O . ALA A 1 191 ? -5.836 -11.717 8.997 1.00 97.56 191 ALA A O 1
ATOM 1475 N N . ALA A 1 192 ? -7.665 -10.447 8.972 1.00 97.69 192 ALA A N 1
ATOM 1476 C CA . ALA A 1 192 ? -8.544 -11.525 9.430 1.00 97.69 192 ALA A CA 1
ATOM 1477 C C . ALA A 1 192 ? -8.565 -12.710 8.447 1.00 97.69 192 ALA A C 1
ATOM 1479 O O . ALA A 1 192 ? -8.461 -13.863 8.867 1.00 97.69 192 ALA A O 1
ATOM 1480 N N . LEU A 1 193 ? -8.609 -12.434 7.141 1.00 97.31 193 LEU A N 1
ATOM 1481 C CA . LEU A 1 193 ? -8.504 -13.442 6.087 1.00 97.31 193 LEU A CA 1
ATOM 1482 C C . LEU A 1 193 ? -7.142 -14.144 6.104 1.00 97.31 193 LEU A C 1
ATOM 1484 O O . LEU A 1 193 ? -7.089 -15.364 5.959 1.00 97.31 193 LEU A O 1
ATOM 1488 N N . LEU A 1 194 ? -6.039 -13.415 6.319 1.00 95.88 194 LEU A N 1
ATOM 1489 C CA . LEU A 1 194 ? -4.714 -14.021 6.500 1.00 95.88 194 LEU A CA 1
ATOM 1490 C C . LEU A 1 194 ? -4.692 -14.968 7.706 1.00 95.88 194 LEU A C 1
ATOM 1492 O O . LEU A 1 194 ? -4.251 -16.107 7.569 1.00 95.88 194 LEU A O 1
ATOM 1496 N N . ALA A 1 195 ? -5.207 -14.531 8.859 1.00 94.81 195 ALA A N 1
ATOM 1497 C CA . ALA A 1 195 ? -5.282 -15.350 10.071 1.00 94.81 195 ALA A CA 1
ATOM 1498 C C . ALA A 1 195 ? -6.147 -16.609 9.879 1.00 94.81 195 ALA A C 1
ATOM 1500 O O . ALA A 1 195 ? -5.828 -17.662 10.425 1.00 94.81 195 ALA A O 1
ATOM 1501 N N . ALA A 1 196 ? -7.202 -16.521 9.064 1.00 94.00 196 ALA A N 1
ATOM 1502 C CA . ALA A 1 196 ? -8.056 -17.649 8.699 1.00 94.00 196 ALA A CA 1
ATOM 1503 C C . ALA A 1 196 ? -7.464 -18.551 7.593 1.00 94.00 196 ALA A C 1
ATOM 1505 O O . ALA A 1 196 ? -8.063 -19.571 7.258 1.00 94.00 196 ALA A O 1
ATOM 1506 N N . GLY A 1 197 ? -6.320 -18.192 6.997 1.00 93.19 197 GLY A N 1
ATOM 1507 C CA . GLY A 1 197 ? -5.749 -18.905 5.847 1.00 93.19 197 GLY A CA 1
ATOM 1508 C C . GLY A 1 197 ? -6.567 -18.755 4.556 1.00 93.19 197 GLY A C 1
ATOM 1509 O O . GLY A 1 197 ? -6.469 -19.594 3.665 1.00 93.19 197 GLY A O 1
ATOM 1510 N N . GLN A 1 198 ? -7.383 -17.704 4.466 1.00 94.56 198 GLN A N 1
ATOM 1511 C CA . GLN A 1 198 ? -8.354 -17.447 3.398 1.00 94.56 198 GLN A CA 1
ATOM 1512 C C . GLN A 1 198 ? -8.031 -16.209 2.545 1.00 94.56 198 GLN A C 1
ATOM 1514 O O . GLN A 1 198 ? -8.806 -15.872 1.648 1.00 94.56 198 GLN A O 1
ATOM 1519 N N . TYR A 1 199 ? -6.917 -15.519 2.805 1.00 95.88 199 TYR A N 1
ATOM 1520 C CA . TYR A 1 199 ? -6.493 -14.352 2.023 1.00 95.88 199 TYR A CA 1
ATOM 1521 C C . TYR A 1 199 ? -6.443 -14.657 0.522 1.00 95.88 199 TYR A C 1
ATOM 1523 O O . TYR A 1 199 ? -6.052 -15.749 0.138 1.00 95.88 199 TYR A O 1
ATOM 1531 N N . ASP A 1 200 ? -6.805 -13.687 -0.318 1.00 95.31 200 ASP A N 1
ATOM 1532 C CA . ASP A 1 200 ? -6.679 -13.753 -1.777 1.00 95.31 200 ASP A CA 1
ATOM 1533 C C . ASP A 1 200 ? -6.108 -12.445 -2.341 1.00 95.31 200 ASP A C 1
ATOM 1535 O O . ASP A 1 200 ? -6.204 -11.391 -1.713 1.00 95.31 200 ASP A O 1
ATOM 1539 N N . ILE A 1 201 ? -5.506 -12.497 -3.529 1.00 93.94 201 ILE A N 1
ATOM 1540 C CA . ILE A 1 201 ? -5.057 -11.281 -4.216 1.00 93.94 201 ILE A CA 1
ATOM 1541 C C . ILE A 1 201 ? -6.266 -10.491 -4.720 1.00 93.94 201 ILE A C 1
ATOM 1543 O O . ILE A 1 201 ? -6.263 -9.260 -4.636 1.00 93.94 201 ILE A O 1
ATOM 1547 N N . SER A 1 202 ? -7.297 -11.184 -5.216 1.00 94.00 202 SER A N 1
ATOM 1548 C CA . SER A 1 202 ? -8.476 -10.517 -5.761 1.00 94.00 202 SER A CA 1
ATOM 1549 C C . SER A 1 202 ? -9.384 -10.003 -4.653 1.00 94.00 202 SER A C 1
ATOM 1551 O O . SER A 1 202 ? -9.771 -10.740 -3.740 1.00 94.00 202 SER A O 1
ATOM 1553 N N . TYR A 1 203 ? -9.791 -8.738 -4.764 1.00 94.19 203 TYR A N 1
ATOM 1554 C CA . TYR A 1 203 ? -10.797 -8.178 -3.865 1.00 94.19 203 TYR A CA 1
ATOM 1555 C C . TYR A 1 203 ? -12.146 -8.878 -3.998 1.00 94.19 203 TYR A C 1
ATOM 1557 O O . TYR A 1 203 ? -12.810 -9.057 -2.983 1.00 94.19 203 TYR A O 1
ATOM 1565 N N . SER A 1 204 ? -12.523 -9.320 -5.202 1.00 92.56 204 SER A N 1
ATOM 1566 C CA . SER A 1 204 ? -13.783 -10.044 -5.415 1.00 92.56 204 SER A CA 1
ATOM 1567 C C . SER A 1 204 ? -13.832 -11.337 -4.594 1.00 92.56 204 SER A C 1
ATOM 1569 O O . SER A 1 204 ? -14.744 -11.540 -3.798 1.00 92.56 204 SER A O 1
ATOM 1571 N N . VAL A 1 205 ? -12.772 -12.145 -4.667 1.00 96.19 205 VAL A N 1
ATOM 1572 C CA . VAL A 1 205 ? -12.657 -13.394 -3.907 1.00 96.19 205 VAL A CA 1
ATOM 1573 C C . VAL A 1 205 ? -12.621 -13.127 -2.402 1.00 96.19 205 VAL A C 1
ATOM 1575 O O . VAL A 1 205 ? -13.272 -13.826 -1.628 1.00 96.19 205 VAL A O 1
ATOM 1578 N N . LYS A 1 206 ? -11.890 -12.099 -1.958 1.00 96.88 206 LYS A N 1
ATOM 1579 C CA . LYS A 1 206 ? -11.865 -11.724 -0.537 1.00 96.88 206 LYS A CA 1
ATOM 1580 C C . LYS A 1 206 ? -13.221 -11.232 -0.031 1.00 96.88 206 LYS A C 1
ATOM 1582 O O . LYS A 1 206 ? -13.573 -11.536 1.104 1.00 96.88 206 LYS A O 1
ATOM 1587 N N . LYS A 1 207 ? -13.985 -10.507 -0.854 1.00 95.94 207 LYS A N 1
ATOM 1588 C CA . LYS A 1 207 ? -15.345 -10.038 -0.541 1.00 95.94 207 LYS A CA 1
ATOM 1589 C C . LYS A 1 207 ? -16.312 -11.206 -0.332 1.00 95.94 207 LYS A C 1
ATOM 1591 O O . LYS A 1 207 ? -17.161 -11.120 0.549 1.00 95.94 207 LYS A O 1
ATOM 1596 N N . ASP A 1 208 ? -16.132 -12.298 -1.071 1.00 97.19 208 ASP A N 1
ATOM 1597 C CA . ASP A 1 208 ? -16.926 -13.520 -0.904 1.00 97.19 208 ASP A CA 1
ATOM 1598 C C . ASP A 1 208 ? -16.498 -14.338 0.321 1.00 97.19 208 ASP A C 1
ATOM 1600 O O . ASP A 1 208 ? -17.333 -14.962 0.966 1.00 97.19 208 ASP A O 1
ATOM 1604 N N . ARG A 1 209 ? -15.203 -14.325 0.670 1.00 97.56 209 ARG A N 1
ATOM 1605 C CA . ARG A 1 209 ? -14.658 -15.081 1.813 1.00 97.56 209 ARG A CA 1
ATOM 1606 C C . ARG A 1 209 ? -14.802 -14.367 3.156 1.00 97.56 209 ARG A C 1
ATOM 1608 O O . ARG A 1 209 ? -14.840 -15.033 4.186 1.00 97.56 209 ARG A O 1
ATOM 1615 N N . ILE A 1 210 ? -14.867 -13.031 3.182 1.00 98.06 210 ILE A N 1
ATOM 1616 C CA . ILE A 1 210 ? -14.883 -12.267 4.440 1.00 98.06 210 ILE A CA 1
ATOM 1617 C C . ILE A 1 210 ? -16.010 -12.678 5.413 1.00 98.06 210 ILE A C 1
ATOM 1619 O O . ILE A 1 210 ? -15.742 -12.682 6.613 1.00 98.06 210 ILE A O 1
ATOM 1623 N N . PRO A 1 211 ? -17.224 -13.095 4.986 1.00 97.62 211 PRO A N 1
ATOM 1624 C CA . PRO A 1 211 ? -18.257 -13.550 5.919 1.00 97.62 211 PRO A CA 1
ATOM 1625 C C . PRO A 1 211 ? -17.886 -14.828 6.686 1.00 97.62 211 PRO A C 1
ATOM 1627 O O . PRO A 1 211 ? -18.415 -15.046 7.777 1.00 97.62 211 PRO A O 1
ATOM 1630 N N . ASP A 1 212 ? -16.962 -15.633 6.152 1.00 96.25 212 ASP A N 1
ATOM 1631 C CA . ASP A 1 212 ? -16.549 -16.938 6.683 1.00 96.25 212 ASP A CA 1
ATOM 1632 C C . ASP A 1 212 ? -15.255 -16.874 7.514 1.00 96.25 212 ASP A C 1
ATOM 1634 O O . ASP A 1 212 ? -14.701 -17.910 7.901 1.00 96.25 212 ASP A O 1
ATOM 1638 N N . ILE A 1 213 ? -14.762 -15.668 7.830 1.00 95.19 213 ILE A N 1
ATOM 1639 C CA . ILE A 1 213 ? -13.616 -15.516 8.735 1.00 95.19 213 ILE A CA 1
ATOM 1640 C C . ILE A 1 213 ? -13.930 -16.074 10.125 1.00 95.19 213 ILE A C 1
ATOM 1642 O O . ILE A 1 213 ? -15.068 -16.021 10.607 1.00 95.19 213 ILE A O 1
ATOM 1646 N N . GLY A 1 214 ? -12.890 -16.575 10.795 1.00 91.56 214 GLY A N 1
ATOM 1647 C CA . GLY A 1 214 ? -12.974 -17.055 12.172 1.00 91.56 214 GLY A CA 1
ATOM 1648 C C . GLY A 1 214 ? -13.272 -15.951 13.197 1.00 91.56 214 GLY A C 1
ATOM 1649 O O . GLY A 1 214 ? -13.634 -14.824 12.865 1.00 91.56 214 GLY A O 1
ATOM 1650 N N . SER A 1 215 ? -13.112 -16.282 14.478 1.00 94.38 215 SER A N 1
ATOM 1651 C CA . SER A 1 215 ? -13.309 -15.325 15.572 1.00 94.38 215 SER A CA 1
ATOM 1652 C C . SER A 1 215 ? -12.224 -14.246 15.565 1.00 94.38 215 SER A C 1
ATOM 1654 O O . SER A 1 215 ? -11.042 -14.569 15.666 1.00 94.38 215 SER A O 1
ATOM 1656 N N . CYS A 1 216 ? -12.629 -12.979 15.561 1.00 96.75 216 CYS A N 1
ATOM 1657 C CA . CYS A 1 216 ? -11.773 -11.818 15.803 1.00 96.75 216 CYS A CA 1
ATOM 1658 C C . CYS A 1 216 ? -12.531 -10.759 16.632 1.00 96.75 216 CYS A C 1
ATOM 1660 O O . CYS A 1 216 ? -13.756 -10.856 16.759 1.00 96.75 216 CYS A O 1
ATOM 1662 N N . PRO A 1 217 ? -11.830 -9.787 17.245 1.00 98.06 217 PRO A N 1
ATOM 1663 C CA . PRO A 1 217 ? -12.461 -8.658 17.916 1.00 98.06 217 PRO A CA 1
ATOM 1664 C C . PRO A 1 217 ? -13.372 -7.891 16.958 1.00 98.06 217 PRO A C 1
ATOM 1666 O O . PRO A 1 217 ? -13.005 -7.671 15.803 1.00 98.06 217 PRO A O 1
ATOM 1669 N N . GLU A 1 218 ? -14.571 -7.556 17.443 1.00 98.19 218 GLU A N 1
ATOM 1670 C CA . GLU A 1 218 ? -15.583 -6.797 16.701 1.00 98.19 218 GLU A CA 1
ATOM 1671 C C . GLU A 1 218 ? -15.827 -7.356 15.285 1.00 98.19 218 GLU A C 1
ATOM 1673 O O . GLU A 1 218 ? -15.915 -6.623 14.300 1.00 98.19 218 GLU A O 1
ATOM 1678 N N . ARG A 1 219 ? -15.920 -8.688 15.181 1.00 98.00 219 ARG A N 1
ATOM 1679 C CA . ARG A 1 219 ? -15.991 -9.435 13.918 1.00 98.00 219 ARG A CA 1
ATOM 1680 C C . ARG A 1 219 ? -17.008 -8.876 12.927 1.00 98.00 219 ARG A C 1
ATOM 1682 O O . ARG A 1 219 ? -16.679 -8.704 11.758 1.00 98.00 219 ARG A O 1
ATOM 1689 N N . GLU A 1 220 ? -18.226 -8.595 13.371 1.00 98.31 220 GLU A N 1
ATOM 1690 C CA . GLU A 1 220 ? -19.292 -8.062 12.520 1.00 98.31 220 GLU A CA 1
ATOM 1691 C C . GLU A 1 220 ? -18.901 -6.697 11.936 1.00 98.31 220 GLU A C 1
ATOM 1693 O O . GLU A 1 220 ? -19.046 -6.479 10.735 1.00 98.31 220 GLU A O 1
ATOM 1698 N N . PHE A 1 221 ? -18.291 -5.824 12.745 1.00 98.50 221 PHE A N 1
ATOM 1699 C CA . PHE A 1 221 ? -17.758 -4.543 12.280 1.00 98.50 221 PHE A CA 1
ATOM 1700 C C . PHE A 1 221 ? -16.637 -4.733 11.251 1.00 98.50 221 PHE A C 1
ATOM 1702 O O . PHE A 1 221 ? -16.601 -4.031 10.242 1.00 98.50 221 PHE A O 1
ATOM 1709 N N . VAL A 1 222 ? -15.735 -5.696 11.471 1.00 98.56 222 VAL A N 1
ATOM 1710 C CA . VAL A 1 222 ? -14.660 -6.016 10.519 1.00 98.56 222 VAL A CA 1
ATOM 1711 C C . VAL A 1 222 ? -15.233 -6.475 9.176 1.00 98.56 222 VAL A C 1
ATOM 1713 O O . VAL A 1 222 ? -14.768 -6.015 8.134 1.00 98.56 222 VAL A O 1
ATOM 1716 N N . ILE A 1 223 ? -16.250 -7.341 9.184 1.00 98.56 223 ILE A N 1
ATOM 1717 C CA . ILE A 1 223 ? -16.900 -7.846 7.966 1.00 98.56 223 ILE A CA 1
ATOM 1718 C C . ILE A 1 223 ? -17.598 -6.709 7.217 1.00 98.56 223 ILE A C 1
ATOM 1720 O O . ILE A 1 223 ? -17.308 -6.477 6.042 1.00 98.56 223 ILE A O 1
ATOM 1724 N N . GLU A 1 224 ? -18.486 -5.979 7.894 1.00 98.25 224 GLU A N 1
ATOM 1725 C CA . GLU A 1 224 ? -19.260 -4.897 7.281 1.00 98.25 224 GLU A CA 1
ATOM 1726 C C . GLU A 1 224 ? -18.352 -3.768 6.783 1.00 98.25 224 GLU A C 1
ATOM 1728 O O . GLU A 1 224 ? -18.514 -3.270 5.666 1.00 98.25 224 GLU A O 1
ATOM 1733 N N . GLY A 1 225 ? -17.365 -3.381 7.592 1.00 98.12 225 GLY A N 1
ATOM 1734 C CA . GLY A 1 225 ? -16.388 -2.358 7.247 1.00 98.12 225 GLY A CA 1
ATOM 1735 C C . GLY A 1 225 ? -15.538 -2.755 6.042 1.00 98.12 225 GLY A C 1
ATOM 1736 O O . GLY A 1 225 ? -15.311 -1.933 5.153 1.00 98.12 225 GLY A O 1
ATOM 1737 N N . TYR A 1 226 ? -15.112 -4.020 5.960 1.00 98.44 226 TYR A N 1
ATOM 1738 C CA . TYR A 1 226 ? -14.376 -4.523 4.802 1.00 98.44 226 TYR A CA 1
ATOM 1739 C C . TYR A 1 226 ? -15.221 -4.472 3.528 1.00 98.44 226 TYR A C 1
ATOM 1741 O O . TYR A 1 226 ? -14.754 -3.972 2.506 1.00 98.44 226 TYR A O 1
ATOM 1749 N N . GLN A 1 227 ? -16.471 -4.940 3.583 1.00 97.94 227 GLN A N 1
ATOM 1750 C CA . GLN A 1 227 ? -17.374 -4.940 2.430 1.00 97.94 227 GLN A CA 1
ATOM 1751 C C . GLN A 1 227 ? -17.638 -3.521 1.914 1.00 97.94 227 GLN A C 1
ATOM 1753 O O . GLN A 1 227 ? -17.490 -3.282 0.714 1.00 97.94 227 GLN A O 1
ATOM 1758 N N . LYS A 1 228 ? -17.927 -2.571 2.816 1.00 96.19 228 LYS A N 1
ATOM 1759 C CA . LYS A 1 228 ? -18.080 -1.144 2.481 1.00 96.19 228 LYS A CA 1
ATOM 1760 C C . LYS A 1 228 ? -16.810 -0.568 1.855 1.00 96.19 228 LYS A C 1
ATOM 1762 O O . LYS A 1 228 ? -16.876 0.158 0.868 1.00 96.19 228 LYS A O 1
ATOM 1767 N N . ALA A 1 229 ? -15.638 -0.911 2.389 1.00 96.81 229 ALA A N 1
ATOM 1768 C CA . ALA A 1 229 ? -14.373 -0.407 1.868 1.00 96.81 229 ALA A CA 1
ATOM 1769 C C . ALA A 1 229 ? -13.983 -1.005 0.511 1.00 96.81 229 ALA A C 1
ATOM 1771 O O . ALA A 1 229 ? -13.393 -0.301 -0.309 1.00 96.81 229 ALA A O 1
ATOM 1772 N N . VAL A 1 230 ? -14.337 -2.265 0.240 1.00 96.56 230 VAL A N 1
ATOM 1773 C CA . VAL A 1 230 ? -14.216 -2.848 -1.103 1.00 96.56 230 VAL A CA 1
ATOM 1774 C C . VAL A 1 230 ? -15.181 -2.164 -2.068 1.00 96.56 230 VAL A C 1
ATOM 1776 O O . VAL A 1 230 ? -14.761 -1.780 -3.152 1.00 96.56 230 VAL A O 1
ATOM 1779 N N . GLU A 1 231 ? -16.433 -1.936 -1.675 1.00 94.88 231 GLU A N 1
ATOM 1780 C CA . GLU A 1 231 ? -17.416 -1.251 -2.522 1.00 94.88 231 GLU A CA 1
ATOM 1781 C C . GLU A 1 231 ? -16.982 0.180 -2.875 1.00 94.88 231 GLU A C 1
ATOM 1783 O O . GLU A 1 231 ? -16.990 0.554 -4.049 1.00 94.88 231 GLU A O 1
ATOM 1788 N N . LEU A 1 232 ? -16.496 0.949 -1.894 1.00 94.44 232 LEU A N 1
ATOM 1789 C CA . LEU A 1 232 ? -15.914 2.268 -2.147 1.00 94.44 232 LEU A CA 1
ATOM 1790 C C . LEU A 1 232 ? -14.698 2.180 -3.077 1.00 94.44 232 LEU A C 1
ATOM 1792 O O . LEU A 1 232 ? -14.496 3.062 -3.902 1.00 94.44 232 LEU A O 1
ATOM 1796 N N . LYS A 1 233 ? -13.882 1.126 -2.985 1.00 93.94 233 LYS A N 1
ATOM 1797 C CA . LYS A 1 233 ? -12.743 0.928 -3.891 1.00 93.94 233 LYS A CA 1
ATOM 1798 C C . LYS A 1 233 ? -13.189 0.613 -5.322 1.00 93.94 233 LYS A C 1
ATOM 1800 O O . LYS A 1 233 ? -12.522 1.048 -6.258 1.00 93.94 233 LYS A O 1
ATOM 1805 N N . GLU A 1 234 ? -14.264 -0.153 -5.486 1.00 93.81 234 GLU A N 1
ATOM 1806 C CA . GLU A 1 234 ? -14.807 -0.541 -6.789 1.00 93.81 234 GLU A CA 1
ATOM 1807 C C . GLU A 1 234 ? -15.446 0.654 -7.505 1.00 93.81 234 GLU A C 1
ATOM 1809 O O . GLU A 1 234 ? -15.204 0.837 -8.696 1.00 93.81 234 GLU A O 1
ATOM 1814 N N . TRP A 1 235 ? -16.225 1.468 -6.787 1.00 91.75 235 TRP A N 1
ATOM 1815 C CA . TRP A 1 235 ? -16.988 2.579 -7.366 1.00 91.75 235 TRP A CA 1
ATOM 1816 C C . TRP A 1 235 ? -16.312 3.944 -7.256 1.00 91.75 235 TRP A C 1
ATOM 1818 O O . TRP A 1 235 ? -16.498 4.770 -8.140 1.00 91.75 235 TRP A O 1
ATOM 1828 N N . GLY A 1 236 ? -15.573 4.194 -6.174 1.00 90.94 236 GLY A N 1
ATOM 1829 C CA . GLY A 1 236 ? -14.921 5.471 -5.860 1.00 90.94 236 GLY A CA 1
ATOM 1830 C C . GLY A 1 236 ? -15.827 6.699 -5.933 1.00 90.94 236 GLY A C 1
ATOM 1831 O O . GLY A 1 236 ? -15.386 7.788 -6.307 1.00 90.94 236 GLY A O 1
ATOM 1832 N N . ASP A 1 237 ? -17.092 6.522 -5.552 1.00 89.69 237 ASP A N 1
ATOM 1833 C CA . ASP A 1 237 ? -18.042 7.608 -5.345 1.00 89.69 237 ASP A CA 1
ATOM 1834 C C . ASP A 1 237 ? -17.870 8.186 -3.932 1.00 89.69 237 ASP A C 1
ATOM 1836 O O . ASP A 1 237 ? -18.427 7.692 -2.949 1.00 89.69 237 ASP A O 1
ATOM 1840 N N . PHE A 1 238 ? -17.059 9.238 -3.827 1.00 87.81 238 PHE A N 1
ATOM 1841 C CA . PHE A 1 238 ? -16.872 9.974 -2.576 1.00 87.81 238 PHE A CA 1
ATOM 1842 C C . PHE A 1 238 ? -17.947 11.046 -2.347 1.00 87.81 238 PHE A C 1
ATOM 1844 O O . PHE A 1 238 ? -18.071 11.535 -1.223 1.00 87.81 238 PHE A O 1
ATOM 1851 N N . HIS A 1 239 ? -18.757 11.383 -3.358 1.00 84.06 239 HIS A N 1
ATOM 1852 C CA . HIS A 1 239 ? -19.883 12.310 -3.202 1.00 84.06 239 HIS A CA 1
ATOM 1853 C C . HIS A 1 239 ? -20.988 11.704 -2.345 1.00 84.06 239 HIS A C 1
ATOM 1855 O O . HIS A 1 239 ? -21.536 12.373 -1.468 1.00 84.06 239 HIS A O 1
ATOM 1861 N N . ALA A 1 240 ? -21.226 10.399 -2.491 1.00 83.06 240 ALA A N 1
ATOM 1862 C CA . ALA A 1 240 ? -22.102 9.645 -1.596 1.00 83.06 240 ALA A CA 1
ATOM 1863 C C . ALA A 1 240 ? -21.680 9.724 -0.109 1.00 83.06 240 ALA A C 1
ATOM 1865 O O . ALA A 1 240 ? -22.471 9.406 0.779 1.00 83.06 240 ALA A O 1
ATOM 1866 N N . LEU A 1 241 ? -20.450 10.173 0.177 1.00 86.94 241 LEU A N 1
ATOM 1867 C CA . LEU A 1 241 ? -19.871 10.303 1.515 1.00 86.94 241 LEU A CA 1
ATOM 1868 C C . LEU A 1 241 ? -19.746 11.765 1.983 1.00 86.94 241 LEU A C 1
ATOM 1870 O O . LEU A 1 241 ? -19.042 12.058 2.956 1.00 86.94 241 LEU A O 1
ATOM 1874 N N . GLU A 1 242 ? -20.454 12.710 1.360 1.00 85.31 242 GLU A N 1
ATOM 1875 C CA . GLU A 1 242 ? -20.474 14.114 1.798 1.00 85.31 242 GLU A CA 1
ATOM 1876 C C . GLU A 1 242 ? -20.932 14.280 3.255 1.00 85.31 242 GLU A C 1
ATOM 1878 O O . GLU A 1 242 ? -20.380 15.112 3.973 1.00 85.31 242 GLU A O 1
ATOM 1883 N N . SER A 1 243 ? -21.844 13.426 3.735 1.00 87.94 243 SER A N 1
ATOM 1884 C CA . SER A 1 243 ? -22.317 13.411 5.127 1.00 87.94 243 SER A CA 1
ATOM 1885 C C . SER A 1 243 ? -21.543 12.465 6.058 1.00 87.94 243 SER A C 1
ATOM 1887 O O . SER A 1 243 ? -21.936 12.300 7.209 1.00 87.94 243 SER A O 1
ATOM 1889 N N . PHE A 1 244 ? -20.468 11.820 5.589 1.00 93.31 244 PHE A N 1
ATOM 1890 C CA . PHE A 1 244 ? -19.661 10.888 6.388 1.00 93.31 244 PHE A CA 1
ATOM 1891 C C . PHE A 1 244 ? -19.043 11.574 7.622 1.00 93.31 244 PHE A C 1
ATOM 1893 O O . PHE A 1 244 ? -18.275 12.538 7.506 1.00 93.31 244 PHE A O 1
ATOM 1900 N N . ASP A 1 245 ? -19.356 11.094 8.820 1.00 96.12 245 ASP A N 1
ATOM 1901 C CA . ASP A 1 245 ? -18.803 11.663 10.048 1.00 96.12 245 ASP A CA 1
ATOM 1902 C C . ASP A 1 245 ? -17.395 11.109 10.300 1.00 96.12 245 ASP A C 1
ATOM 1904 O O . ASP A 1 245 ? -17.207 10.084 10.948 1.00 96.12 245 ASP A O 1
ATOM 1908 N N . ILE A 1 246 ? -16.385 11.805 9.770 1.00 97.12 246 ILE A N 1
ATOM 1909 C CA . ILE A 1 246 ? -14.976 11.397 9.881 1.00 97.12 246 ILE A CA 1
ATOM 1910 C C . ILE A 1 246 ? -14.548 11.265 11.348 1.00 97.12 246 ILE A C 1
ATOM 1912 O O . ILE A 1 246 ? -13.742 10.393 11.660 1.00 97.12 246 ILE A O 1
ATOM 1916 N N . ALA A 1 247 ? -15.053 12.116 12.246 1.00 97.12 247 ALA A N 1
ATOM 1917 C CA . ALA A 1 247 ? -14.643 12.093 13.645 1.00 97.12 247 ALA A CA 1
ATOM 1918 C C . ALA A 1 247 ? -15.225 10.874 14.371 1.00 97.12 247 ALA A C 1
ATOM 1920 O O . ALA A 1 247 ? -14.481 10.164 15.051 1.00 97.12 247 ALA A O 1
ATOM 1921 N N . ALA A 1 248 ? -16.519 10.603 14.178 1.00 97.69 248 ALA A N 1
ATOM 1922 C CA . ALA A 1 248 ? -17.169 9.424 14.745 1.00 97.69 248 ALA A CA 1
ATOM 1923 C C . ALA A 1 248 ? -16.564 8.121 14.195 1.00 97.69 248 ALA A C 1
ATOM 1925 O O . ALA A 1 248 ? -16.237 7.210 14.954 1.00 97.69 248 ALA A O 1
ATOM 1926 N N . GLU A 1 249 ? -16.331 8.063 12.884 1.00 97.81 249 GLU A N 1
ATOM 1927 C CA . GLU A 1 249 ? -15.756 6.894 12.212 1.00 97.81 249 GLU A CA 1
ATOM 1928 C C . GLU A 1 249 ? -14.301 6.660 12.623 1.00 97.81 249 GLU A C 1
ATOM 1930 O O . GLU A 1 249 ? -13.903 5.530 12.901 1.00 97.81 249 GLU A O 1
ATOM 1935 N N . LEU A 1 250 ? -13.501 7.726 12.755 1.00 98.31 250 LEU A N 1
ATOM 1936 C CA . LEU A 1 250 ? -12.152 7.617 13.307 1.00 98.31 250 LEU A CA 1
ATOM 1937 C C . LEU A 1 250 ? -12.181 7.039 14.723 1.00 98.31 250 LEU A C 1
ATOM 1939 O O . LEU A 1 250 ? -11.357 6.177 15.031 1.00 98.31 250 LEU A O 1
ATOM 1943 N N . GLN A 1 251 ? -13.083 7.519 15.584 1.00 97.94 251 GLN A N 1
ATOM 1944 C CA . GLN A 1 251 ? -13.199 7.033 16.956 1.00 97.94 251 GLN A CA 1
ATOM 1945 C C . GLN A 1 251 ? -13.506 5.531 16.973 1.00 97.94 251 GLN A C 1
ATOM 1947 O O . GLN A 1 251 ? -12.771 4.774 17.607 1.00 97.94 251 GLN A O 1
ATOM 1952 N N . GLN A 1 252 ? -14.523 5.100 16.224 1.00 98.19 252 GLN A N 1
ATOM 1953 C CA . GLN A 1 252 ? -14.933 3.699 16.162 1.00 98.19 252 GLN A CA 1
ATOM 1954 C C . GLN A 1 252 ? -13.835 2.798 15.579 1.00 98.19 252 GLN A C 1
ATOM 1956 O O . GLN A 1 252 ? -13.478 1.779 16.169 1.00 98.19 252 GLN A O 1
ATOM 1961 N N . VAL A 1 253 ? -13.237 3.188 14.449 1.00 98.56 253 VAL A N 1
ATOM 1962 C CA . VAL A 1 253 ? -12.152 2.423 13.813 1.00 98.56 253 VAL A CA 1
ATOM 1963 C C . VAL A 1 253 ? -10.916 2.356 14.706 1.00 98.56 253 VAL A C 1
ATOM 1965 O O . VAL A 1 253 ? -10.243 1.326 14.737 1.00 98.56 253 VAL A O 1
ATOM 1968 N N . THR A 1 254 ? -10.614 3.422 15.450 1.00 98.50 254 THR A N 1
ATOM 1969 C CA . THR A 1 254 ? -9.500 3.428 16.405 1.00 98.50 254 THR A CA 1
ATOM 1970 C C . THR A 1 254 ? -9.771 2.487 17.574 1.00 98.50 254 THR A C 1
ATOM 1972 O O . THR A 1 254 ? -8.880 1.728 17.935 1.00 98.50 254 THR A O 1
ATOM 1975 N N . GLU A 1 255 ? -10.980 2.474 18.136 1.00 98.31 255 GLU A N 1
ATOM 1976 C CA . GLU A 1 255 ? -11.348 1.541 19.210 1.00 98.31 255 GLU A CA 1
ATOM 1977 C C . GLU A 1 255 ? -11.161 0.081 18.774 1.00 98.31 255 GLU A C 1
ATOM 1979 O O . GLU A 1 255 ? -10.443 -0.675 19.432 1.00 98.31 255 GLU A O 1
ATOM 1984 N N . VAL A 1 256 ? -11.678 -0.278 17.595 1.00 98.50 256 VAL A N 1
ATOM 1985 C CA . VAL A 1 256 ? -11.480 -1.616 17.014 1.00 98.50 256 VAL A CA 1
ATOM 1986 C C . VAL A 1 256 ? -9.999 -1.893 16.760 1.00 98.50 256 VAL A C 1
ATOM 1988 O O . VAL A 1 256 ? -9.511 -2.974 17.078 1.00 98.50 256 VAL A O 1
ATOM 1991 N N . PHE A 1 257 ? -9.233 -0.920 16.253 1.00 98.56 257 PHE A N 1
ATOM 1992 C CA . PHE A 1 257 ? -7.791 -1.080 16.032 1.00 98.56 257 PHE A CA 1
ATOM 1993 C C . PHE A 1 257 ? -7.046 -1.488 17.313 1.00 98.56 257 PHE A C 1
ATOM 1995 O O . PHE A 1 257 ? -6.165 -2.355 17.267 1.00 98.56 257 PHE A O 1
ATOM 2002 N N . LEU A 1 258 ? -7.401 -0.877 18.449 1.00 97.94 258 LEU A N 1
ATOM 2003 C CA . LEU A 1 258 ? -6.756 -1.102 19.744 1.00 97.94 258 LEU A CA 1
ATOM 2004 C C . LEU A 1 258 ? -6.992 -2.522 20.282 1.00 97.94 258 LEU A C 1
ATOM 2006 O O . LEU A 1 258 ? -6.099 -3.068 20.930 1.00 97.94 258 LEU A O 1
ATOM 2010 N N . HIS A 1 259 ? -8.130 -3.152 19.979 1.00 97.69 259 HIS A N 1
ATOM 2011 C CA . HIS A 1 259 ? -8.391 -4.557 20.323 1.00 97.69 259 HIS A CA 1
ATOM 2012 C C . HIS A 1 259 ? -7.867 -5.530 19.256 1.00 97.69 259 HIS A C 1
ATOM 2014 O O . HIS A 1 259 ? -7.295 -6.580 19.574 1.00 97.69 259 HIS A O 1
ATOM 2020 N N . PHE A 1 260 ? -8.011 -5.166 17.982 1.00 98.38 260 PHE A N 1
ATOM 2021 C CA . PHE A 1 260 ? -7.695 -6.021 16.845 1.00 98.38 260 PHE A CA 1
ATOM 2022 C C . PHE A 1 260 ? -6.191 -6.249 16.676 1.00 98.38 260 PHE A C 1
ATOM 2024 O O . PHE A 1 260 ? -5.769 -7.383 16.454 1.00 98.38 260 PHE A O 1
ATOM 2031 N N . LEU A 1 261 ? -5.349 -5.213 16.797 1.00 97.06 261 LEU A N 1
ATOM 2032 C CA . LEU A 1 261 ? -3.902 -5.364 16.595 1.00 97.06 261 LEU A CA 1
ATOM 2033 C C . LEU A 1 261 ? -3.256 -6.337 17.610 1.00 97.06 261 LEU A C 1
ATOM 2035 O O . LEU A 1 261 ? -2.508 -7.220 17.170 1.00 97.06 261 LEU A O 1
ATOM 2039 N N . PRO A 1 262 ? -3.517 -6.249 18.932 1.00 94.88 262 PRO A N 1
ATOM 2040 C CA . PRO A 1 262 ? -3.032 -7.241 19.893 1.00 94.88 262 PRO A CA 1
ATOM 2041 C C . PRO A 1 262 ? -3.538 -8.657 19.608 1.00 94.88 262 PRO A C 1
ATOM 2043 O O . PRO A 1 262 ? -2.748 -9.603 19.660 1.00 94.88 262 PRO A O 1
ATOM 2046 N N . TRP A 1 263 ? -4.822 -8.809 19.258 1.00 96.12 263 TRP A N 1
ATOM 2047 C CA . TRP A 1 263 ? -5.385 -10.104 18.869 1.00 96.12 263 TRP A CA 1
ATOM 2048 C C . TRP A 1 263 ? -4.693 -10.679 17.630 1.00 96.12 263 TRP A C 1
ATOM 2050 O O . TRP A 1 263 ? -4.305 -11.844 17.624 1.00 96.12 263 TRP A O 1
ATOM 2060 N N . TYR A 1 264 ? -4.479 -9.874 16.591 1.00 96.38 264 TYR A N 1
ATOM 2061 C CA . TYR A 1 264 ? -3.857 -10.349 15.360 1.00 96.38 264 TYR A CA 1
ATOM 2062 C C . TYR A 1 264 ? -2.406 -10.782 15.604 1.00 96.38 264 TYR A C 1
ATOM 2064 O O . TYR A 1 264 ? -1.952 -11.823 15.128 1.00 96.38 264 TYR A O 1
ATOM 2072 N N . ARG A 1 265 ? -1.670 -10.015 16.414 1.00 93.19 265 ARG A N 1
ATOM 2073 C CA . ARG A 1 265 ? -0.297 -10.359 16.803 1.00 93.19 265 ARG A CA 1
ATOM 2074 C C . ARG A 1 265 ? -0.217 -11.627 17.651 1.00 93.19 265 ARG A C 1
ATOM 2076 O O . ARG A 1 265 ? 0.818 -12.284 17.615 1.00 93.19 265 ARG A O 1
ATOM 2083 N N . SER A 1 266 ? -1.267 -11.990 18.392 1.00 92.50 266 SER A N 1
ATOM 2084 C CA . SER A 1 266 ? -1.286 -13.237 19.167 1.00 92.50 266 SER A CA 1
ATOM 2085 C C . SER A 1 266 ? -1.477 -14.488 18.298 1.00 92.50 266 SER A C 1
ATOM 2087 O O . SER A 1 266 ? -1.184 -15.589 18.762 1.00 92.50 266 SER A O 1
ATOM 2089 N N . GLN A 1 267 ? -1.868 -14.329 17.025 1.00 90.62 267 GLN A N 1
ATOM 2090 C CA . GLN A 1 267 ? -2.047 -15.442 16.082 1.00 90.62 267 GLN A CA 1
ATOM 2091 C C . GLN A 1 267 ? -0.725 -16.090 15.642 1.00 90.62 267 GLN A C 1
ATOM 2093 O O . GLN A 1 267 ? -0.732 -17.170 15.053 1.00 90.62 267 GLN A O 1
ATOM 2098 N N . TYR A 1 268 ? 0.426 -15.464 15.908 1.00 84.88 268 TYR A N 1
ATOM 2099 C CA . TYR A 1 268 ? 1.726 -16.033 15.562 1.00 84.88 268 TYR A CA 1
ATOM 2100 C C . TYR A 1 268 ? 2.804 -15.706 16.595 1.00 84.88 268 TYR A C 1
ATOM 2102 O O . TYR A 1 268 ? 2.917 -14.599 17.110 1.00 84.88 268 TYR A O 1
ATOM 2110 N N . THR A 1 269 ? 3.660 -16.688 16.865 1.00 68.25 269 THR A N 1
ATOM 2111 C CA . THR A 1 269 ? 4.794 -16.565 17.797 1.00 68.25 269 THR A CA 1
ATOM 2112 C C . THR A 1 269 ? 6.142 -16.487 17.078 1.00 68.25 269 THR A C 1
ATOM 2114 O O . THR A 1 269 ? 7.184 -16.266 17.703 1.00 68.25 269 THR A O 1
ATOM 2117 N N . THR A 1 270 ? 6.140 -16.653 15.753 1.00 66.00 270 THR A N 1
ATOM 2118 C CA . THR A 1 270 ? 7.345 -16.667 14.926 1.00 66.00 270 THR A CA 1
ATOM 2119 C C . THR A 1 270 ? 8.042 -15.312 14.964 1.00 66.00 270 THR A C 1
ATOM 2121 O O . THR A 1 270 ? 7.439 -14.266 14.722 1.00 66.00 270 THR A O 1
ATOM 2124 N N . ARG A 1 271 ? 9.349 -15.321 15.244 1.00 63.50 271 ARG A N 1
ATOM 2125 C CA . ARG A 1 271 ? 10.164 -14.105 15.177 1.00 63.50 271 ARG A CA 1
ATOM 2126 C C . ARG A 1 271 ? 10.243 -13.624 13.730 1.00 63.50 271 ARG A C 1
ATOM 2128 O O . ARG A 1 271 ? 10.574 -14.407 12.847 1.00 63.50 271 ARG A O 1
ATOM 2135 N N . GLU A 1 272 ? 10.046 -12.322 13.514 1.00 68.69 272 GLU A N 1
ATOM 2136 C CA . GLU A 1 272 ? 10.185 -11.693 12.186 1.00 68.69 272 GLU A CA 1
ATOM 2137 C C . GLU A 1 272 ? 11.585 -11.901 11.572 1.00 68.69 272 GLU A C 1
ATOM 2139 O O . GLU A 1 272 ? 11.756 -11.818 10.360 1.00 68.69 272 GLU A O 1
ATOM 2144 N N . CYS A 1 273 ? 12.611 -12.144 12.396 1.00 70.38 273 CYS A N 1
ATOM 2145 C CA . CYS A 1 273 ? 13.954 -12.486 11.938 1.00 70.38 273 CYS A CA 1
ATOM 2146 C C . CYS A 1 273 ? 14.744 -13.280 12.991 1.00 70.38 273 CYS A C 1
ATOM 2148 O O . CYS A 1 273 ? 14.314 -13.436 14.138 1.00 70.38 273 CYS A O 1
ATOM 2150 N N . SER A 1 274 ? 15.932 -13.765 12.610 1.00 78.50 274 SER A N 1
ATOM 2151 C CA . SER A 1 274 ? 16.845 -14.434 13.541 1.00 78.50 274 SER A CA 1
ATOM 2152 C C . SER A 1 274 ? 17.287 -13.490 14.674 1.00 78.50 274 SER A C 1
ATOM 2154 O O . SER A 1 274 ? 17.432 -12.286 14.445 1.00 78.50 274 SER A O 1
ATOM 2156 N N . PRO A 1 275 ? 17.559 -13.998 15.894 1.00 82.50 275 PRO A N 1
ATOM 2157 C CA . PRO A 1 275 ? 18.025 -13.159 17.001 1.00 82.50 275 PRO A CA 1
ATOM 2158 C C . PRO A 1 275 ? 19.299 -12.370 16.676 1.00 82.50 275 PRO A C 1
ATOM 2160 O O . PRO A 1 275 ? 19.406 -11.217 17.077 1.00 82.50 275 PRO A O 1
ATOM 2163 N N . LEU A 1 276 ? 20.230 -12.939 15.901 1.00 84.19 276 LEU A N 1
ATOM 2164 C CA . LEU A 1 276 ? 21.432 -12.224 15.458 1.00 84.19 276 LEU A CA 1
ATOM 2165 C C . LEU A 1 276 ? 21.086 -11.033 14.557 1.00 84.19 276 LEU A C 1
ATOM 2167 O O . LEU A 1 276 ? 21.592 -9.933 14.777 1.00 84.19 276 LEU A O 1
ATOM 2171 N N . LYS A 1 277 ? 20.178 -11.225 13.588 1.00 81.12 277 LYS A N 1
ATOM 2172 C CA . LYS A 1 277 ? 19.691 -10.134 12.734 1.00 81.12 277 LYS A CA 1
ATOM 2173 C C . LYS A 1 277 ? 18.956 -9.087 13.575 1.00 81.12 277 LYS A C 1
ATOM 2175 O O . LYS A 1 277 ? 19.233 -7.902 13.431 1.00 81.12 277 LYS A O 1
ATOM 2180 N N . ALA A 1 278 ? 18.102 -9.497 14.511 1.00 82.56 278 ALA A N 1
ATOM 2181 C CA . ALA A 1 278 ? 17.409 -8.582 15.416 1.00 82.56 278 ALA A CA 1
ATOM 2182 C C . ALA A 1 278 ? 18.378 -7.744 16.270 1.00 82.56 278 ALA A C 1
ATOM 2184 O O . ALA A 1 278 ? 18.212 -6.526 16.358 1.00 82.56 278 ALA A O 1
ATOM 2185 N N . VAL A 1 279 ? 19.412 -8.363 16.848 1.00 85.50 279 VAL A N 1
ATOM 2186 C CA . VAL A 1 279 ? 20.447 -7.663 17.624 1.00 85.50 279 VAL A CA 1
ATOM 2187 C C . VAL A 1 279 ? 21.205 -6.675 16.743 1.00 85.50 279 VAL A C 1
ATOM 2189 O O . VAL A 1 279 ? 21.339 -5.515 17.127 1.00 85.50 279 VAL A O 1
ATOM 2192 N N . ALA A 1 280 ? 21.636 -7.086 15.547 1.00 84.88 280 ALA A N 1
ATOM 2193 C CA . ALA A 1 280 ? 22.339 -6.207 14.614 1.00 84.88 280 ALA A CA 1
ATOM 2194 C C . ALA A 1 280 ? 21.502 -4.967 14.250 1.00 84.88 280 ALA A C 1
ATOM 2196 O O . ALA A 1 280 ? 22.002 -3.841 14.298 1.00 84.88 280 ALA A O 1
ATOM 2197 N N . LEU A 1 281 ? 20.210 -5.152 13.958 1.00 82.62 281 LEU A N 1
ATOM 2198 C CA . LEU A 1 281 ? 19.291 -4.055 13.642 1.00 82.62 281 LEU A CA 1
ATOM 2199 C C . LEU A 1 281 ? 19.056 -3.136 14.856 1.00 82.62 281 LEU A C 1
ATOM 2201 O O . LEU A 1 281 ? 19.070 -1.913 14.715 1.00 82.62 281 LEU A O 1
ATOM 2205 N N . ASN A 1 282 ? 18.896 -3.689 16.065 1.00 83.31 282 ASN A N 1
ATOM 2206 C CA . ASN A 1 282 ? 18.729 -2.884 17.281 1.00 83.31 282 ASN A CA 1
ATOM 2207 C C . ASN A 1 282 ? 19.994 -2.118 17.677 1.00 83.31 282 ASN A C 1
ATOM 2209 O O . ASN A 1 282 ? 19.884 -0.974 18.116 1.00 83.31 282 ASN A O 1
ATOM 2213 N N . LEU A 1 283 ? 21.183 -2.695 17.509 1.00 85.50 283 LEU A N 1
ATOM 2214 C CA . LEU A 1 283 ? 22.437 -1.981 17.751 1.00 85.50 283 LEU A CA 1
ATOM 2215 C C . LEU A 1 283 ? 22.604 -0.839 16.750 1.00 85.50 283 LEU A C 1
ATOM 2217 O O . LEU A 1 283 ? 22.876 0.290 17.155 1.00 85.50 283 LEU A O 1
ATOM 2221 N N . LYS A 1 284 ? 22.351 -1.108 15.463 1.00 82.31 284 LYS A N 1
ATOM 2222 C CA . LYS A 1 284 ? 22.455 -0.112 14.392 1.00 82.31 284 LYS A CA 1
ATOM 2223 C C . LYS A 1 284 ? 21.496 1.065 14.589 1.00 82.31 284 LYS A C 1
ATOM 2225 O O . LYS A 1 284 ? 21.886 2.207 14.365 1.00 82.31 284 LYS A O 1
ATOM 2230 N N . TRP A 1 285 ? 20.250 0.807 14.989 1.00 77.25 285 TRP A N 1
ATOM 2231 C CA . TRP A 1 285 ? 19.187 1.821 14.922 1.00 77.25 285 TRP A CA 1
ATOM 2232 C C . TRP A 1 285 ? 18.666 2.307 16.269 1.00 77.25 285 TRP A C 1
ATOM 2234 O O . TRP A 1 285 ? 18.318 3.479 16.411 1.00 77.25 285 TRP A O 1
ATOM 2244 N N . ASN A 1 286 ? 18.643 1.429 17.267 1.00 78.19 286 ASN A N 1
ATOM 2245 C CA . ASN A 1 286 ? 18.169 1.751 18.610 1.00 78.19 286 ASN A CA 1
ATOM 2246 C C . ASN A 1 286 ? 19.317 1.929 19.607 1.00 78.19 286 ASN A C 1
ATOM 2248 O O . ASN A 1 286 ? 19.047 2.293 20.749 1.00 78.19 286 ASN A O 1
ATOM 2252 N N . LYS A 1 287 ? 20.569 1.654 19.200 1.00 83.62 287 LYS A N 1
ATOM 2253 C CA . LYS A 1 287 ? 21.752 1.617 20.074 1.00 83.62 287 LYS A CA 1
ATOM 2254 C C . LYS A 1 287 ? 21.513 0.753 21.321 1.00 83.62 287 LYS A C 1
ATOM 2256 O O . LYS A 1 287 ? 21.905 1.113 22.426 1.00 83.62 287 LYS A O 1
ATOM 2261 N N . ARG A 1 288 ? 20.796 -0.365 21.156 1.00 83.12 288 ARG A N 1
ATOM 2262 C CA . ARG A 1 288 ? 20.374 -1.256 22.248 1.00 83.12 288 ARG A CA 1
ATOM 2263 C C . ARG A 1 288 ? 20.656 -2.707 21.893 1.00 83.12 288 ARG A C 1
ATOM 2265 O O . ARG A 1 288 ? 20.491 -3.110 20.746 1.00 83.12 288 ARG A O 1
ATOM 2272 N N . PHE A 1 289 ? 21.005 -3.502 22.897 1.00 87.00 289 PHE A N 1
ATOM 2273 C CA . PHE A 1 289 ? 21.047 -4.952 22.766 1.00 87.00 289 PHE A CA 1
ATOM 2274 C C . PHE A 1 289 ? 19.636 -5.513 22.989 1.00 87.00 289 PHE A C 1
ATOM 2276 O O . PHE A 1 289 ? 19.123 -5.489 24.105 1.00 87.00 289 PHE A O 1
ATOM 2283 N N . ASN A 1 290 ? 18.971 -5.950 21.918 1.00 83.81 290 ASN A N 1
ATOM 2284 C CA . ASN A 1 290 ? 17.644 -6.561 21.988 1.00 83.81 290 ASN A CA 1
ATOM 2285 C C . ASN A 1 290 ? 17.499 -7.634 20.899 1.00 83.81 290 ASN A C 1
ATOM 2287 O O . ASN A 1 290 ? 17.858 -7.406 19.746 1.00 83.81 290 ASN A O 1
ATOM 2291 N N . MET A 1 291 ? 16.968 -8.798 21.277 1.00 84.56 291 MET A N 1
ATOM 2292 C CA . MET A 1 291 ? 16.743 -9.944 20.390 1.00 84.56 291 MET A CA 1
ATOM 2293 C C . MET A 1 291 ? 15.389 -9.911 19.666 1.00 84.56 291 MET A C 1
ATOM 2295 O O . MET A 1 291 ? 15.127 -10.765 18.821 1.00 84.56 291 MET A O 1
ATOM 2299 N N . GLN A 1 292 ? 14.518 -8.959 19.995 1.00 82.44 292 GLN A N 1
ATOM 2300 C CA . GLN A 1 292 ? 13.279 -8.702 19.268 1.00 82.44 292 GLN A CA 1
ATOM 2301 C C . GLN A 1 292 ? 13.545 -7.770 18.092 1.00 82.44 292 GLN A C 1
ATOM 2303 O O . GLN A 1 292 ? 14.274 -6.792 18.236 1.00 82.44 292 GLN A O 1
ATOM 2308 N N . HIS A 1 293 ? 12.944 -8.042 16.933 1.00 82.81 293 HIS A N 1
ATOM 2309 C CA . HIS A 1 293 ? 13.039 -7.138 15.790 1.00 82.81 293 HIS A CA 1
ATOM 2310 C C . HIS A 1 293 ? 12.588 -5.719 16.199 1.00 82.81 293 HIS A C 1
ATOM 2312 O O . HIS A 1 293 ? 11.572 -5.595 16.885 1.00 82.81 293 HIS A O 1
ATOM 2318 N N . PRO A 1 294 ? 13.301 -4.643 15.813 1.00 80.69 294 PRO A N 1
ATOM 2319 C CA . PRO A 1 294 ? 12.969 -3.287 16.258 1.00 80.69 294 PRO A CA 1
ATOM 2320 C C . PRO A 1 294 ? 11.521 -2.852 15.992 1.00 80.69 294 PRO A C 1
ATOM 2322 O O . PRO A 1 294 ? 10.968 -2.089 16.782 1.00 80.69 294 PRO A O 1
ATOM 2325 N N . ARG A 1 295 ? 10.903 -3.364 14.915 1.00 85.62 295 ARG A N 1
ATOM 2326 C CA . ARG A 1 295 ? 9.507 -3.085 14.546 1.00 85.62 295 ARG A CA 1
ATOM 2327 C C . ARG A 1 295 ? 8.513 -3.523 15.620 1.00 85.62 295 ARG A C 1
ATOM 2329 O O . ARG A 1 295 ? 7.472 -2.897 15.745 1.00 85.62 295 ARG A O 1
ATOM 2336 N N . ILE A 1 296 ? 8.852 -4.522 16.441 1.00 84.62 296 ILE A N 1
ATOM 2337 C CA . ILE A 1 296 ? 7.973 -5.005 17.516 1.00 84.62 296 ILE A CA 1
ATOM 2338 C C . ILE A 1 296 ? 7.549 -3.856 18.438 1.00 84.62 296 ILE A C 1
ATOM 2340 O O . ILE A 1 296 ? 6.379 -3.752 18.783 1.00 84.62 296 ILE A O 1
ATOM 2344 N N . ARG A 1 297 ? 8.472 -2.936 18.745 1.00 85.69 297 ARG A N 1
ATOM 2345 C CA . ARG A 1 297 ? 8.179 -1.757 19.569 1.00 85.69 297 ARG A CA 1
ATOM 2346 C C . ARG A 1 297 ? 7.262 -0.751 18.893 1.00 85.69 297 ARG A C 1
ATOM 2348 O O . ARG A 1 297 ? 6.595 0.003 19.590 1.00 85.69 297 ARG A O 1
ATOM 2355 N N . LEU A 1 298 ? 7.252 -0.699 17.562 1.00 90.50 298 LEU A N 1
ATOM 2356 C CA . LEU A 1 298 ? 6.393 0.230 16.834 1.00 90.50 298 LEU A CA 1
ATOM 2357 C C . LEU A 1 298 ? 4.924 -0.158 16.945 1.00 90.50 298 LEU A C 1
ATOM 2359 O O . LEU A 1 298 ? 4.094 0.740 16.969 1.00 90.50 298 LEU A O 1
ATOM 2363 N N . TYR A 1 299 ? 4.611 -1.452 17.061 1.00 91.88 299 TYR A N 1
ATOM 2364 C CA . TYR A 1 299 ? 3.237 -1.899 17.293 1.00 91.88 299 TYR A CA 1
ATOM 2365 C C . TYR A 1 299 ? 2.705 -1.417 18.646 1.00 91.88 299 TYR A C 1
ATOM 2367 O O . TYR A 1 299 ? 1.591 -0.919 18.714 1.00 91.88 299 TYR A O 1
ATOM 2375 N N . ASP A 1 300 ? 3.508 -1.520 19.705 1.00 90.75 300 ASP A N 1
ATOM 2376 C CA . ASP A 1 300 ? 3.097 -1.035 21.029 1.00 90.75 300 ASP A CA 1
ATOM 2377 C C . ASP A 1 300 ? 3.038 0.505 21.028 1.00 90.75 300 ASP A C 1
ATOM 2379 O O . ASP A 1 300 ? 2.064 1.106 21.461 1.00 90.75 300 ASP A O 1
ATOM 2383 N N . THR A 1 301 ? 4.026 1.154 20.402 1.00 92.62 301 THR A N 1
ATOM 2384 C CA . THR A 1 301 ? 4.072 2.622 20.313 1.00 92.62 301 THR A CA 1
ATOM 2385 C C . THR A 1 301 ? 2.876 3.204 19.555 1.00 92.62 301 THR A C 1
ATOM 2387 O O . THR A 1 301 ? 2.382 4.259 19.937 1.00 92.62 301 THR A O 1
ATOM 2390 N N . ILE A 1 302 ? 2.414 2.573 18.465 1.00 95.06 302 ILE A N 1
ATOM 2391 C CA . ILE A 1 302 ? 1.272 3.111 17.710 1.00 95.06 302 ILE A CA 1
ATOM 2392 C C . ILE A 1 302 ? -0.032 3.010 18.507 1.00 95.06 302 ILE A C 1
ATOM 2394 O O . ILE A 1 302 ? -0.854 3.916 18.417 1.00 95.06 302 ILE A O 1
ATOM 2398 N N . VAL A 1 303 ? -0.192 1.962 19.321 1.00 94.88 303 VAL A N 1
ATOM 2399 C CA . VAL A 1 303 ? -1.312 1.820 20.266 1.00 94.88 303 VAL A CA 1
ATOM 2400 C C . VAL A 1 303 ? -1.268 2.959 21.282 1.00 94.88 303 VAL A C 1
ATOM 2402 O O . VAL A 1 303 ? -2.222 3.731 21.373 1.00 94.88 303 VAL A O 1
ATOM 2405 N N . ASP A 1 304 ? -0.119 3.151 21.934 1.00 94.38 304 ASP A N 1
ATOM 2406 C CA . ASP A 1 304 ? 0.059 4.214 22.924 1.00 94.38 304 ASP A CA 1
ATOM 2407 C C . ASP A 1 304 ? -0.165 5.614 22.316 1.00 94.38 304 ASP A C 1
ATOM 2409 O O . ASP A 1 304 ? -0.751 6.487 22.951 1.00 94.38 304 ASP A O 1
ATOM 2413 N N . LEU A 1 305 ? 0.285 5.857 21.077 1.00 95.00 305 LEU A N 1
ATOM 2414 C CA . LEU A 1 305 ? 0.088 7.133 20.373 1.00 95.00 305 LEU A CA 1
ATOM 2415 C C . LEU A 1 305 ? -1.385 7.390 20.045 1.00 95.00 305 LEU A C 1
ATOM 2417 O O . LEU A 1 305 ? -1.863 8.511 20.204 1.00 95.00 305 LEU A O 1
ATOM 2421 N N . LEU A 1 306 ? -2.121 6.369 19.602 1.00 94.81 306 LEU A N 1
ATOM 2422 C CA . LEU A 1 306 ? -3.553 6.497 19.326 1.00 94.81 306 LEU A CA 1
ATOM 2423 C C . LEU A 1 306 ? -4.358 6.775 20.603 1.00 94.81 306 LEU A C 1
ATOM 2425 O O . LEU A 1 306 ? -5.388 7.445 20.528 1.00 94.81 306 LEU A O 1
ATOM 2429 N N . GLN A 1 307 ? -3.854 6.354 21.764 1.00 94.12 307 GLN A N 1
ATOM 2430 C CA . GLN A 1 307 ? -4.451 6.593 23.081 1.00 94.12 307 GLN A CA 1
ATOM 2431 C C . GLN A 1 307 ? -3.924 7.848 23.802 1.00 94.12 307 GLN A C 1
ATOM 2433 O O . GLN A 1 307 ? -4.345 8.109 24.924 1.00 94.12 307 GLN A O 1
ATOM 2438 N N . ASP A 1 308 ? -3.017 8.619 23.190 1.00 92.19 308 ASP A N 1
ATOM 2439 C CA . ASP A 1 308 ? -2.328 9.768 23.812 1.00 92.19 308 ASP A CA 1
ATOM 2440 C C . ASP A 1 308 ? -1.528 9.411 25.087 1.00 92.19 308 ASP A C 1
ATOM 2442 O O . ASP A 1 308 ? -1.368 10.223 25.996 1.00 92.19 308 ASP A O 1
ATOM 2446 N N . GLN A 1 309 ? -0.998 8.185 25.153 1.00 91.44 309 GLN A N 1
ATOM 2447 C CA . GLN A 1 309 ? -0.246 7.633 26.292 1.00 91.44 309 GLN A CA 1
ATOM 2448 C C . GLN A 1 309 ? 1.239 7.371 25.983 1.00 91.44 309 GLN A C 1
ATOM 2450 O O . GLN A 1 309 ? 1.999 6.943 26.854 1.00 91.44 309 GLN A O 1
ATOM 2455 N N . SER A 1 310 ? 1.685 7.629 24.752 1.00 87.56 310 SER A N 1
ATOM 2456 C CA . SER A 1 310 ? 3.054 7.325 24.321 1.00 87.56 310 SER A CA 1
ATOM 2457 C C . SER A 1 310 ? 4.098 8.266 24.923 1.00 87.56 310 SER A C 1
ATOM 2459 O O . SER A 1 310 ? 4.018 9.487 24.800 1.00 87.56 310 SER A O 1
ATOM 2461 N N . ALA A 1 311 ? 5.175 7.683 25.457 1.00 84.56 311 ALA A N 1
ATOM 2462 C CA . ALA A 1 311 ? 6.396 8.415 25.801 1.00 84.56 311 ALA A CA 1
ATOM 2463 C C . ALA A 1 311 ? 7.264 8.763 24.568 1.00 84.56 311 ALA A C 1
ATOM 2465 O O . ALA A 1 311 ? 8.169 9.594 24.655 1.00 84.56 311 ALA A O 1
ATOM 2466 N N . MET A 1 312 ? 7.039 8.109 23.421 1.00 87.44 312 MET A N 1
ATOM 2467 C CA . MET A 1 312 ? 7.713 8.418 22.156 1.00 87.44 312 MET A CA 1
ATOM 2468 C C . MET A 1 312 ? 6.964 9.529 21.417 1.00 87.44 312 MET A C 1
ATOM 2470 O O . MET A 1 312 ? 5.750 9.435 21.243 1.00 87.44 312 MET A O 1
ATOM 2474 N N . SER A 1 313 ? 7.690 10.536 20.917 1.00 88.19 313 SER A N 1
ATOM 2475 C CA . SER A 1 313 ? 7.088 11.580 20.082 1.00 88.19 313 SER A CA 1
ATOM 2476 C C . SER A 1 313 ? 6.628 11.034 18.726 1.00 88.19 313 SER A C 1
ATOM 2478 O O . SER A 1 313 ? 7.178 10.056 18.203 1.00 88.19 313 SER A O 1
ATOM 2480 N N . HIS A 1 314 ? 5.661 11.719 18.117 1.00 87.81 314 HIS A N 1
ATOM 2481 C CA . HIS A 1 314 ? 5.166 11.392 16.783 1.00 87.81 314 HIS A CA 1
ATOM 2482 C C . HIS A 1 314 ? 6.299 11.435 15.744 1.00 87.81 314 HIS A C 1
ATOM 2484 O O . HIS A 1 314 ? 6.434 10.515 14.941 1.00 87.81 314 HIS A O 1
ATOM 2490 N N . GLU A 1 315 ? 7.166 12.454 15.776 1.00 89.06 315 GLU A N 1
ATOM 2491 C CA . GLU A 1 315 ? 8.286 12.603 14.833 1.00 89.06 315 GLU A CA 1
ATOM 2492 C C . GLU A 1 315 ? 9.233 11.408 14.903 1.00 89.06 315 GLU A C 1
ATOM 2494 O O . GLU A 1 315 ? 9.637 10.865 13.870 1.00 89.06 315 GLU A O 1
ATOM 2499 N N . ARG A 1 316 ? 9.557 10.966 16.125 1.00 87.88 316 ARG A N 1
ATOM 2500 C CA . ARG A 1 316 ? 10.428 9.812 16.331 1.00 87.88 316 ARG A CA 1
ATOM 2501 C C . ARG A 1 316 ? 9.768 8.523 15.851 1.00 87.88 316 ARG A C 1
ATOM 2503 O O . ARG A 1 316 ? 10.454 7.694 15.249 1.00 87.88 316 ARG A O 1
ATOM 2510 N N . PHE A 1 317 ? 8.463 8.365 16.071 1.00 90.31 317 PHE A N 1
ATOM 2511 C CA . PHE A 1 317 ? 7.706 7.239 15.532 1.00 90.31 317 PHE A CA 1
ATOM 2512 C C . PHE A 1 317 ? 7.776 7.204 13.999 1.00 90.31 317 PHE A C 1
ATOM 2514 O O . PHE A 1 317 ? 8.177 6.182 13.446 1.00 90.31 317 PHE A O 1
ATOM 2521 N N . TYR A 1 318 ? 7.503 8.318 13.308 1.00 89.38 318 TYR A N 1
ATOM 2522 C CA . TYR A 1 318 ? 7.578 8.387 11.840 1.00 89.38 318 TYR A CA 1
ATOM 2523 C C . TYR A 1 318 ? 8.995 8.161 11.297 1.00 89.38 318 TYR A C 1
ATOM 2525 O O . TYR A 1 318 ? 9.179 7.526 10.257 1.00 89.38 318 TYR A O 1
ATOM 2533 N N . GLU A 1 319 ? 10.022 8.673 11.979 1.00 87.88 319 GLU A N 1
ATOM 2534 C CA . GLU A 1 319 ? 11.422 8.415 11.626 1.00 87.88 319 GLU A CA 1
ATOM 2535 C C . GLU A 1 319 ? 11.749 6.919 11.690 1.00 87.88 319 GLU A C 1
ATOM 2537 O O . GLU A 1 319 ? 12.395 6.390 10.785 1.00 87.88 319 GLU A O 1
ATOM 2542 N N . LEU A 1 320 ? 11.309 6.234 12.748 1.00 84.50 320 LEU A N 1
ATOM 2543 C CA . LEU A 1 320 ? 11.532 4.803 12.892 1.00 84.50 320 LEU A CA 1
ATOM 2544 C C . LEU A 1 320 ? 10.685 4.015 11.892 1.00 84.50 320 LEU A C 1
ATOM 2546 O O . LEU A 1 320 ? 11.237 3.186 11.180 1.00 84.50 320 LEU A O 1
ATOM 2550 N N . GLN A 1 321 ? 9.388 4.293 11.778 1.00 85.25 321 GLN A N 1
ATOM 2551 C CA . GLN A 1 321 ? 8.481 3.568 10.888 1.00 85.25 321 GLN A CA 1
ATOM 2552 C C . GLN A 1 321 ? 8.966 3.595 9.433 1.00 85.25 321 GLN A C 1
ATOM 2554 O O . GLN A 1 321 ? 9.070 2.526 8.837 1.00 85.25 321 GLN A O 1
ATOM 2559 N N . ARG A 1 322 ? 9.421 4.740 8.903 1.00 82.50 322 ARG A N 1
ATOM 2560 C CA . ARG A 1 322 ? 10.017 4.826 7.549 1.00 82.50 322 ARG A CA 1
ATOM 2561 C C . ARG A 1 322 ? 11.248 3.945 7.328 1.00 82.50 322 ARG A C 1
ATOM 2563 O O . ARG A 1 322 ? 11.576 3.631 6.194 1.00 82.50 322 ARG A O 1
ATOM 2570 N N . ARG A 1 323 ? 11.962 3.564 8.388 1.00 78.44 323 ARG A N 1
ATOM 2571 C CA . ARG A 1 323 ? 13.142 2.685 8.298 1.00 78.44 323 ARG A CA 1
ATOM 2572 C C . ARG A 1 323 ? 12.791 1.201 8.328 1.00 78.44 323 ARG A C 1
ATOM 2574 O O . ARG A 1 323 ? 13.638 0.384 7.979 1.00 78.44 323 ARG A O 1
ATOM 2581 N N . PHE A 1 324 ? 11.595 0.864 8.809 1.00 71.31 324 PHE A N 1
ATOM 2582 C CA . PHE A 1 324 ? 11.113 -0.510 8.978 1.00 71.31 324 PHE A CA 1
ATOM 2583 C C . PHE A 1 324 ? 9.898 -0.838 8.107 1.00 71.31 324 PHE A C 1
ATOM 2585 O O . PHE A 1 324 ? 9.368 -1.944 8.243 1.00 71.31 324 PHE A O 1
ATOM 2592 N N . SER A 1 325 ? 9.438 0.112 7.295 1.00 60.25 325 SER A N 1
ATOM 2593 C CA . SER A 1 325 ? 8.448 -0.093 6.234 1.00 60.25 325 SER A CA 1
ATOM 2594 C C . SER A 1 325 ? 9.157 -0.670 5.020 1.00 60.25 325 SER A C 1
ATOM 2596 O O . SER A 1 325 ? 8.627 -1.652 4.471 1.00 60.25 325 SER A O 1
#

Radius of gyration: 20.03 Å; chains: 1; bounding box: 45×45×51 Å

pLDDT: mean 93.64, std 6.26, range [60.25, 98.69]